Protein AF-0000000079723314 (afdb_homodimer)

Secondary structure (DSSP, 8-state):
-PPEEEEEEEEE-S-HHHHHHHHH-GGGHHHH-SSEEEEES---TT-EEEEEEEEETTEEEEEEEEEEEEETTTEEEEEEES-TTT-EEEEEEEEEEEETTEEEEEEEEEEESHHHHHTHHHIIIIIHHHHHHHHHHHHHHHHHHHH-/-PPEEEEEEEEE-S-HHHHHHHHH-GGGHHHH-SSEEEEES---TT-EEEEEEEEETTEEEEEEEEEEEEETTTEEEEEEES-TTT-EEEEEEEEEEEETTEEEEEEEEEEESHHHHHTHHHIIIIIHHHHHHHHHHHHHHHHHHHH-

Structure (mmCIF, N/CA/C/O backbone):
data_AF-0000000079723314-model_v1
#
loop_
_entity.id
_entity.type
_entity.pdbx_description
1 polymer 'SRPBCC domain-containing protein'
#
loop_
_atom_site.group_PDB
_atom_site.id
_atom_site.type_symbol
_atom_site.label_atom_id
_atom_site.label_alt_id
_atom_site.label_comp_id
_atom_site.label_asym_id
_atom_site.label_entity_id
_atom_site.label_seq_id
_atom_site.pdbx_PDB_ins_code
_atom_site.Cartn_x
_atom_site.Cartn_y
_atom_site.Cartn_z
_atom_site.occupancy
_atom_site.B_iso_or_equiv
_atom_site.auth_seq_id
_atom_site.auth_comp_id
_atom_site.auth_asym_id
_atom_site.auth_atom_id
_atom_site.pdbx_PDB_model_num
ATOM 1 N N . MET A 1 1 ? 17.469 2.299 12.219 1 64.25 1 MET A N 1
ATOM 2 C CA . MET A 1 1 ? 17.031 2.287 10.828 1 64.25 1 MET A CA 1
ATOM 3 C C . MET A 1 1 ? 16.812 3.707 10.312 1 64.25 1 MET A C 1
ATOM 5 O O . MET A 1 1 ? 16.438 4.602 11.078 1 64.25 1 MET A O 1
ATOM 9 N N . LYS A 1 2 ? 17.156 3.891 9.055 1 85 2 LYS A N 1
ATOM 10 C CA . LYS A 1 2 ? 17.094 5.227 8.469 1 85 2 LYS A CA 1
ATOM 11 C C . LYS A 1 2 ? 15.648 5.695 8.312 1 85 2 LYS A C 1
ATOM 13 O O . LYS A 1 2 ? 14.773 4.918 7.938 1 85 2 LYS A O 1
ATOM 18 N N . GLU A 1 3 ? 15.391 6.848 8.836 1 95.12 3 GLU A N 1
ATOM 19 C CA . GLU A 1 3 ? 14.07 7.465 8.727 1 95.12 3 GLU A CA 1
ATOM 20 C C . GLU A 1 3 ? 13.914 8.188 7.387 1 95.12 3 GLU A C 1
ATOM 22 O O . GLU A 1 3 ? 14.906 8.586 6.773 1 95.12 3 GLU A O 1
ATOM 27 N N . GLN A 1 4 ? 12.664 8.242 6.879 1 97.06 4 GLN A N 1
ATOM 28 C CA . GLN A 1 4 ? 12.32 9.039 5.707 1 97.06 4 GLN A CA 1
ATOM 29 C C . GLN A 1 4 ? 11.711 10.375 6.113 1 97.06 4 GLN A C 1
ATOM 31 O O . GLN A 1 4 ? 10.758 10.422 6.895 1 97.06 4 GLN A O 1
ATOM 36 N N . GLU A 1 5 ? 12.328 11.383 5.625 1 98.31 5 GLU A N 1
ATOM 37 C CA . GLU A 1 5 ? 11.836 12.719 5.949 1 98.31 5 GLU A CA 1
ATOM 38 C C . GLU A 1 5 ? 11.281 13.422 4.715 1 98.31 5 GLU A C 1
ATOM 40 O O . GLU A 1 5 ? 11.875 13.344 3.635 1 98.31 5 GLU A O 1
ATOM 45 N N . ILE A 1 6 ? 10.102 14.062 4.867 1 98.69 6 ILE A N 1
ATOM 46 C CA . ILE A 1 6 ? 9.516 14.945 3.869 1 98.69 6 ILE A CA 1
ATOM 47 C C . ILE A 1 6 ? 9.266 16.328 4.488 1 98.69 6 ILE A C 1
ATOM 49 O O . ILE A 1 6 ? 8.625 16.438 5.535 1 98.69 6 ILE A O 1
ATOM 53 N N . ILE A 1 7 ? 9.805 17.312 3.906 1 98.88 7 ILE A N 1
ATOM 54 C CA . ILE A 1 7 ? 9.523 18.672 4.324 1 98.88 7 ILE A CA 1
ATOM 55 C C . ILE A 1 7 ? 9 19.484 3.137 1 98.88 7 ILE A C 1
ATOM 57 O O . ILE A 1 7 ? 9.664 19.594 2.107 1 98.88 7 ILE A O 1
ATOM 61 N N . THR A 1 8 ? 7.832 19.969 3.207 1 98.88 8 THR A N 1
ATOM 62 C CA . THR A 1 8 ? 7.219 20.828 2.197 1 98.88 8 THR A CA 1
ATOM 63 C C . THR A 1 8 ? 6.699 22.125 2.822 1 98.88 8 THR A C 1
ATOM 65 O O . THR A 1 8 ? 6.32 22.141 3.994 1 98.88 8 THR A O 1
ATOM 68 N N . SER A 1 9 ? 6.727 23.141 2.066 1 98.88 9 SER A N 1
ATOM 69 C CA . SER A 1 9 ? 6.246 24.422 2.553 1 98.88 9 SER A CA 1
ATOM 70 C C . 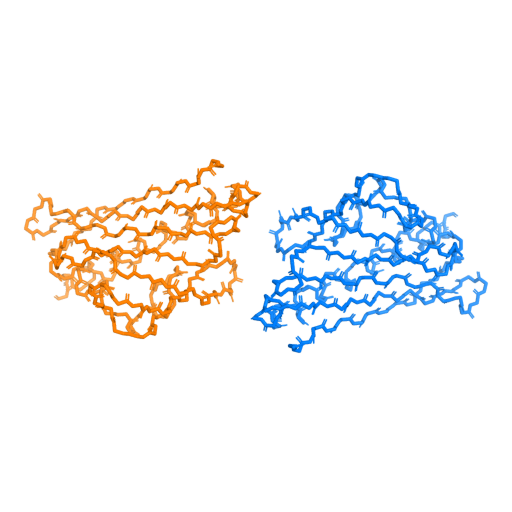SER A 1 9 ? 5.617 25.234 1.427 1 98.88 9 SER A C 1
ATOM 72 O O . SER A 1 9 ? 5.895 25 0.25 1 98.88 9 SER A O 1
ATOM 74 N N . ILE A 1 10 ? 4.754 26.172 1.789 1 98.94 10 ILE A N 1
ATOM 75 C CA . ILE A 1 10 ? 4.113 27.062 0.822 1 98.94 10 ILE A CA 1
ATOM 76 C C . ILE A 1 10 ? 3.752 28.375 1.493 1 98.94 10 ILE A C 1
ATOM 78 O O . ILE A 1 10 ? 3.385 28.406 2.67 1 98.94 10 ILE A O 1
ATOM 82 N N . GLU A 1 11 ? 3.928 29.453 0.774 1 98.88 11 GLU A N 1
ATOM 83 C CA . GLU A 1 11 ? 3.434 30.75 1.226 1 98.88 11 GLU A CA 1
ATOM 84 C C . GLU A 1 11 ? 1.95 30.922 0.902 1 98.88 11 GLU A C 1
ATOM 86 O O . GLU A 1 11 ? 1.508 30.594 -0.198 1 98.88 11 GLU A O 1
ATOM 91 N N . ILE A 1 12 ? 1.217 31.391 1.894 1 98.88 12 ILE A N 1
ATOM 92 C CA . ILE A 1 12 ? -0.215 31.625 1.729 1 98.88 12 ILE A CA 1
ATOM 93 C C . ILE A 1 12 ? -0.538 33.094 2.01 1 98.88 12 ILE A C 1
ATOM 95 O O . ILE A 1 12 ? -0.173 33.625 3.061 1 98.88 12 ILE A O 1
ATOM 99 N N . ASN A 1 13 ? -1.18 33.719 1.055 1 98.5 13 ASN A N 1
ATOM 100 C CA . ASN A 1 13 ? -1.61 35.094 1.223 1 98.5 13 ASN A CA 1
ATOM 101 C C . ASN A 1 13 ? -2.963 35.188 1.922 1 98.5 13 ASN A C 1
ATOM 103 O O . ASN A 1 13 ? -3.971 35.531 1.295 1 98.5 13 ASN A O 1
ATOM 107 N N . ALA A 1 14 ? -2.938 35.062 3.207 1 98.38 14 ALA A N 1
ATOM 108 C CA . ALA A 1 14 ? -4.105 35.094 4.086 1 98.38 14 ALA A CA 1
ATOM 109 C C . ALA A 1 14 ? -3.688 35.25 5.543 1 98.38 14 ALA A C 1
ATOM 111 O O . ALA A 1 14 ? -2.561 34.938 5.914 1 98.38 14 ALA A O 1
ATOM 112 N N . PRO A 1 15 ? -4.605 35.906 6.391 1 98 15 PRO A N 1
ATOM 113 C CA . PRO A 1 15 ? -4.301 35.969 7.82 1 98 15 PRO A CA 1
ATOM 114 C C . PRO A 1 15 ? -4.082 34.594 8.445 1 98 15 PRO A C 1
ATOM 116 O O . PRO A 1 15 ? -4.781 33.625 8.094 1 98 15 PRO A O 1
ATOM 119 N N . THR A 1 16 ? -3.125 34.5 9.336 1 98.25 16 THR A N 1
ATOM 120 C CA . THR A 1 16 ? -2.783 33.25 9.992 1 98.25 16 THR A CA 1
ATOM 121 C C . THR A 1 16 ? -4.02 32.594 10.617 1 98.25 16 THR A C 1
ATOM 123 O O . THR A 1 16 ? -4.199 31.391 10.539 1 98.25 16 THR A O 1
ATOM 126 N N . GLU A 1 17 ? -4.871 33.375 11.266 1 97.75 17 GLU A N 1
ATOM 127 C CA . GLU A 1 17 ? -6.062 32.875 11.938 1 97.75 17 GLU A CA 1
ATOM 128 C C . GLU A 1 17 ? -6.992 32.188 10.953 1 97.75 17 GLU A C 1
ATOM 130 O O . GLU A 1 17 ? -7.559 31.125 11.273 1 97.75 17 GLU A O 1
ATOM 135 N N . LEU A 1 18 ? -7.117 32.719 9.773 1 98.12 18 LEU A N 1
ATOM 136 C CA . LEU A 1 18 ? -7.984 32.156 8.758 1 98.12 18 LEU A CA 1
ATOM 137 C C . LEU A 1 18 ? -7.445 30.797 8.297 1 98.12 18 LEU A C 1
ATOM 139 O O . LEU A 1 18 ? -8.188 29.812 8.219 1 98.12 18 LEU A O 1
ATOM 143 N N . VAL A 1 19 ? -6.156 30.734 8.031 1 98.75 19 VAL A N 1
ATOM 144 C CA . VAL A 1 19 ? -5.531 29.516 7.539 1 98.75 19 VAL A CA 1
ATOM 145 C C . VAL A 1 19 ? -5.629 28.422 8.602 1 98.75 19 VAL A C 1
ATOM 147 O O . VAL A 1 19 ? -5.973 27.281 8.305 1 98.75 19 VAL A O 1
ATOM 150 N N . TRP A 1 20 ? -5.348 28.812 9.82 1 98.56 20 TRP A N 1
ATOM 151 C CA . TRP A 1 20 ? -5.445 27.891 10.953 1 98.56 20 TRP A CA 1
ATOM 152 C C . TRP A 1 20 ? -6.855 27.328 11.078 1 98.56 20 TRP A C 1
ATOM 154 O O . TRP A 1 20 ? -7.031 26.125 11.242 1 98.56 20 TRP A O 1
ATOM 164 N N . ASN A 1 21 ? -7.793 28.203 11.055 1 98.19 21 ASN A N 1
ATOM 165 C CA . ASN A 1 21 ? -9.188 27.797 11.211 1 98.19 21 ASN A CA 1
ATOM 166 C C . ASN A 1 21 ? -9.625 26.859 10.086 1 98.19 21 ASN A C 1
ATOM 168 O O . ASN A 1 21 ? -10.367 25.906 10.328 1 98.19 21 ASN A O 1
ATOM 172 N N . ARG A 1 22 ? -9.156 27.109 8.898 1 98.31 22 ARG A N 1
ATOM 173 C CA . ARG A 1 22 ? -9.484 26.234 7.777 1 98.31 22 ARG A CA 1
ATOM 174 C C . ARG A 1 22 ? -8.82 24.875 7.934 1 98.31 22 ARG A C 1
ATOM 176 O O . ARG A 1 22 ? -9.438 23.844 7.664 1 98.31 22 ARG A O 1
ATOM 183 N N . PHE A 1 23 ? -7.586 24.922 8.414 1 98.62 23 PHE A N 1
ATOM 184 C CA . PHE A 1 23 ? -6.855 23.656 8.578 1 98.62 23 PHE A CA 1
ATOM 185 C C . PHE A 1 23 ? -7.457 22.828 9.703 1 98.62 23 PHE A C 1
ATOM 187 O O . PHE A 1 23 ? -7.52 21.609 9.609 1 98.62 23 PHE A O 1
ATOM 194 N N . THR A 1 24 ? -7.91 23.438 10.734 1 98.12 24 THR A N 1
ATOM 195 C CA . THR A 1 24 ? -8.312 22.719 11.938 1 98.12 24 THR A CA 1
ATOM 196 C C . THR A 1 24 ? -9.805 22.375 11.891 1 98.12 24 THR A C 1
ATOM 198 O O . THR A 1 24 ? -10.344 21.781 12.828 1 98.12 24 THR A O 1
ATOM 201 N N . ASP A 1 25 ? -10.453 22.812 10.859 1 97.38 25 ASP A N 1
ATOM 202 C CA . ASP A 1 25 ? -11.797 22.297 10.617 1 97.38 25 ASP A CA 1
ATOM 203 C C . ASP A 1 25 ? -11.758 20.922 9.953 1 97.38 25 ASP A C 1
ATOM 205 O O . ASP A 1 25 ? -12.047 20.797 8.766 1 97.38 25 ASP A O 1
ATOM 209 N N . PHE A 1 26 ? -11.539 19.922 10.703 1 97.75 26 PHE A N 1
ATOM 210 C CA . PHE A 1 26 ? -11.266 18.562 10.219 1 97.75 26 PHE A CA 1
ATOM 211 C C . PHE A 1 26 ? -12.492 17.984 9.523 1 97.75 26 PHE A C 1
ATOM 213 O O . PHE A 1 26 ? -12.367 17.109 8.672 1 97.75 26 PHE A O 1
ATOM 220 N N . ARG A 1 27 ? -13.688 18.484 9.812 1 96.81 27 ARG A N 1
ATOM 221 C CA . ARG A 1 27 ? -14.93 18.016 9.195 1 96.81 27 ARG A CA 1
ATOM 222 C C . ARG A 1 27 ? -14.938 18.312 7.695 1 96.81 27 ARG A C 1
ATOM 224 O O . ARG A 1 27 ? -15.625 17.641 6.926 1 96.81 27 ARG A O 1
ATOM 231 N N . ASP A 1 28 ? -14.148 19.297 7.328 1 97.38 28 ASP A N 1
ATOM 232 C CA . ASP A 1 28 ? -14.156 19.75 5.941 1 97.38 28 ASP A CA 1
ATOM 233 C C . ASP A 1 28 ? -13.055 19.062 5.137 1 97.38 28 ASP A C 1
ATOM 235 O O . ASP A 1 28 ? -12.984 19.203 3.916 1 97.38 28 ASP A O 1
ATOM 239 N N . PHE A 1 29 ? -12.266 18.266 5.758 1 98 29 PHE A N 1
ATOM 240 C CA . PHE A 1 29 ? -11.109 17.672 5.102 1 98 29 PHE A CA 1
ATOM 241 C C . PHE A 1 29 ? -11.523 16.922 3.844 1 98 29 PHE A C 1
ATOM 243 O O . PHE A 1 29 ? -10.891 17.047 2.795 1 98 29 PHE A O 1
ATOM 250 N N . PRO A 1 30 ? -12.617 16.141 3.855 1 97 30 PRO A N 1
ATOM 251 C CA . PRO A 1 30 ? -12.992 15.383 2.656 1 97 30 PRO A CA 1
ATOM 252 C C . PRO A 1 30 ? -13.266 16.281 1.453 1 97 30 PRO A C 1
ATOM 254 O O . PRO A 1 30 ? -13.141 15.844 0.307 1 97 30 PRO A O 1
ATOM 257 N N . LYS A 1 31 ? -13.508 17.516 1.697 1 97.56 31 LYS A N 1
ATOM 258 C CA . LYS A 1 31 ? -13.875 18.422 0.625 1 97.56 31 LYS A CA 1
ATOM 259 C C . LYS A 1 31 ? -12.641 18.938 -0.114 1 97.56 31 LYS A C 1
ATOM 261 O O . LYS A 1 31 ? -12.711 19.25 -1.306 1 97.56 31 LYS A O 1
ATOM 266 N N . TRP A 1 32 ? -11.555 18.969 0.588 1 98 32 TRP A N 1
ATOM 267 C CA . TRP A 1 32 ? -10.477 19.672 -0.097 1 98 32 TRP A CA 1
ATOM 268 C C . TRP A 1 32 ? -9.141 18.984 0.136 1 98 32 TRP A C 1
ATOM 270 O O . TRP A 1 32 ? -8.172 19.234 -0.582 1 98 32 TRP A O 1
ATOM 280 N N . ASN A 1 33 ? -8.938 18.156 1.159 1 98.44 33 ASN A N 1
ATOM 281 C CA . ASN A 1 33 ? -7.641 17.641 1.579 1 98.44 33 ASN A CA 1
ATOM 282 C C . ASN A 1 33 ? -7.312 16.328 0.878 1 98.44 33 ASN A C 1
ATOM 284 O O . ASN A 1 33 ? -7.949 15.297 1.141 1 98.44 33 ASN A O 1
ATOM 288 N N . PRO A 1 34 ? -6.309 16.25 0.062 1 98.38 34 PRO A N 1
ATOM 289 C CA . PRO A 1 34 ? -5.984 15.031 -0.671 1 98.38 34 PRO A CA 1
ATOM 290 C C . PRO A 1 34 ? -5.172 14.039 0.164 1 98.38 34 PRO A C 1
ATOM 292 O O . PRO A 1 34 ? -5.008 12.883 -0.232 1 98.38 34 PRO A O 1
ATOM 295 N N . PHE A 1 35 ? -4.586 14.469 1.294 1 98.62 35 PHE A N 1
ATOM 296 C CA . PHE A 1 35 ? -3.713 13.641 2.109 1 98.62 35 PHE A CA 1
ATOM 297 C C . PHE A 1 35 ? -4.477 13.039 3.287 1 98.62 35 PHE A C 1
ATOM 299 O O . PHE A 1 35 ? -4.328 11.859 3.596 1 98.62 35 PHE A O 1
ATOM 306 N N . ILE A 1 36 ? -5.258 13.867 3.984 1 98.5 36 ILE A N 1
ATOM 307 C CA . ILE A 1 36 ? -6.059 13.445 5.129 1 98.5 36 ILE A CA 1
ATOM 308 C C . ILE A 1 36 ? -7.543 13.586 4.801 1 98.5 36 ILE A C 1
ATOM 310 O O . ILE A 1 36 ? -8.031 14.695 4.57 1 98.5 36 ILE A O 1
ATOM 314 N N . LYS A 1 37 ? -8.266 12.445 4.91 1 97.62 37 LYS A N 1
ATOM 315 C CA . LYS A 1 37 ? -9.664 12.492 4.496 1 97.62 37 LYS A CA 1
ATOM 316 C C . LYS A 1 37 ? -10.594 12.602 5.703 1 97.62 37 LYS A C 1
ATOM 318 O O . LYS A 1 37 ? -11.695 13.141 5.594 1 97.62 37 LYS A O 1
ATOM 323 N N . LYS A 1 38 ? -10.141 12.102 6.801 1 97 38 LYS A N 1
ATOM 324 C CA . LYS A 1 38 ? -11.016 12.039 7.973 1 97 38 LYS A CA 1
ATOM 325 C C . LYS A 1 38 ? -10.195 11.992 9.258 1 97 38 LYS A C 1
ATOM 327 O O . LYS A 1 38 ? -9.109 11.406 9.297 1 97 38 LYS A O 1
ATOM 332 N N . VAL A 1 39 ? -10.672 12.664 10.266 1 97.75 39 VAL A N 1
ATOM 333 C CA . VAL A 1 39 ? -10.156 12.586 11.625 1 97.75 39 VAL A CA 1
ATOM 334 C C . VAL A 1 39 ? -11.281 12.234 12.586 1 97.75 39 VAL A C 1
ATOM 336 O O . VAL A 1 39 ? -12.328 12.891 12.609 1 97.75 39 VAL A O 1
ATOM 339 N N . LEU A 1 40 ? -11.125 11.188 13.25 1 97.44 40 LEU A N 1
ATOM 340 C CA . LEU A 1 40 ? -12.109 10.75 14.234 1 97.44 40 LEU A CA 1
ATOM 341 C C . LEU A 1 40 ? -11.586 10.938 15.648 1 97.44 40 LEU A C 1
ATOM 343 O O . LEU A 1 40 ? -10.531 10.406 16 1 97.44 40 LEU A O 1
ATOM 347 N N . GLY A 1 41 ? -12.312 11.648 16.438 1 96.88 41 GLY A N 1
ATOM 348 C CA . GLY A 1 41 ? -11.906 11.969 17.797 1 96.88 41 GLY A CA 1
ATOM 349 C C . GLY A 1 41 ? -11.742 13.453 18.031 1 96.88 41 GLY A C 1
ATOM 350 O O . GLY A 1 41 ? -11.969 14.266 17.125 1 96.88 41 GLY A O 1
ATOM 351 N N . LYS A 1 42 ? -11.414 13.797 19.281 1 96.44 42 LYS A N 1
ATOM 352 C CA . LYS A 1 42 ? -11.164 15.188 19.656 1 96.44 42 LYS A CA 1
ATOM 353 C C . LYS A 1 42 ? -9.688 15.539 19.531 1 96.44 42 LYS A C 1
ATOM 355 O O . LYS A 1 42 ? -8.852 15.008 20.281 1 96.44 42 LYS A O 1
ATOM 360 N N . VAL A 1 43 ? -9.422 16.438 18.625 1 97.06 43 VAL A N 1
ATOM 361 C CA . VAL A 1 43 ? -8.031 16.844 18.422 1 97.06 43 VAL A CA 1
ATOM 362 C C . VAL A 1 43 ? -7.629 17.844 19.5 1 97.06 43 VAL A C 1
ATOM 364 O O . VAL A 1 43 ? -7.879 19.047 19.375 1 97.06 43 VAL A O 1
ATOM 367 N N . GLU A 1 44 ? -7.059 17.344 20.5 1 97.06 44 GLU A N 1
ATOM 368 C CA . GLU A 1 44 ? -6.555 18.094 21.656 1 97.06 44 GLU A CA 1
ATOM 369 C C . GLU A 1 44 ? -5.211 17.547 22.125 1 97.06 44 GLU A C 1
ATOM 371 O O . GLU A 1 44 ? -4.879 16.391 21.859 1 97.06 44 GLU A O 1
ATOM 376 N N . LEU A 1 45 ? -4.5 18.422 22.797 1 97.81 45 LEU A N 1
ATOM 377 C CA . LEU A 1 45 ? -3.191 18.031 23.297 1 97.81 45 LEU A CA 1
ATOM 378 C C . LEU A 1 45 ? -3.293 16.75 24.125 1 97.81 45 LEU A C 1
ATOM 380 O O . LEU A 1 45 ? -4.203 16.594 24.938 1 97.81 45 LEU A O 1
ATOM 384 N N . ASN A 1 46 ? -2.436 15.758 23.844 1 97.81 46 ASN A N 1
ATOM 385 C CA . ASN A 1 46 ? -2.254 14.5 24.562 1 97.81 46 ASN A CA 1
ATOM 386 C C . ASN A 1 46 ? -3.43 13.547 24.344 1 97.81 46 ASN A C 1
ATOM 388 O O . ASN A 1 46 ? -3.633 12.609 25.109 1 97.81 46 ASN A O 1
ATOM 392 N N . ARG A 1 47 ? -4.266 13.82 23.344 1 98.06 47 ARG A N 1
ATOM 393 C CA . ARG A 1 47 ? -5.34 12.906 22.984 1 98.06 47 ARG A CA 1
ATOM 394 C C . ARG A 1 47 ? -4.945 12.047 21.781 1 98.06 47 ARG A C 1
ATOM 396 O O . ARG A 1 47 ? -4.062 12.422 21 1 98.06 47 ARG A O 1
ATOM 403 N N . LYS A 1 48 ? -5.586 10.898 21.812 1 97.88 48 LYS A N 1
ATOM 404 C CA . LYS A 1 48 ? -5.434 10.016 20.656 1 97.88 48 LYS A CA 1
ATOM 405 C C . LYS A 1 48 ? -6.625 10.141 19.719 1 97.88 48 LYS A C 1
ATOM 407 O O . LYS A 1 48 ? -7.766 10.281 20.156 1 97.88 48 LYS A O 1
ATOM 412 N N . VAL A 1 49 ? -6.328 10.164 18.438 1 98.19 49 VAL A N 1
ATOM 413 C CA . VAL A 1 49 ? -7.367 10.219 17.422 1 98.19 49 VAL A CA 1
ATOM 414 C C . VAL A 1 49 ? -7.008 9.273 16.266 1 98.19 49 VAL A C 1
ATOM 416 O O . VAL A 1 49 ? -5.867 8.812 16.172 1 98.19 49 VAL A O 1
ATOM 419 N N . PHE A 1 50 ? -7.969 8.867 15.477 1 97.06 50 PHE A N 1
ATOM 420 C CA . PHE A 1 50 ? -7.73 8.156 14.227 1 97.06 50 PHE A CA 1
ATOM 421 C C . PHE A 1 50 ? -7.676 9.125 13.055 1 97.06 50 PHE A C 1
ATOM 423 O O . PHE A 1 50 ? -8.578 9.945 12.875 1 97.06 50 PHE A O 1
ATOM 430 N N . VAL A 1 51 ? -6.59 9.047 12.344 1 97.94 51 VAL A N 1
ATOM 431 C CA . VAL A 1 51 ? -6.438 9.852 11.133 1 97.94 51 VAL A CA 1
ATOM 432 C C . VAL A 1 51 ? -6.453 8.938 9.906 1 97.94 51 VAL A C 1
ATOM 434 O O . VAL A 1 51 ? -5.73 7.945 9.852 1 97.94 51 VAL A O 1
ATOM 437 N N . PHE A 1 52 ? -7.316 9.25 8.969 1 96.44 52 PHE A N 1
ATOM 438 C CA . PHE A 1 52 ? -7.359 8.539 7.699 1 96.44 52 PHE A CA 1
ATOM 439 C C . PHE A 1 52 ? -6.488 9.227 6.66 1 96.44 52 PHE A C 1
ATOM 441 O O . PHE A 1 52 ? -6.93 10.18 6.008 1 96.44 52 PHE A O 1
ATOM 448 N N . ASP A 1 53 ? -5.301 8.742 6.484 1 96 53 ASP A N 1
ATOM 449 C CA . ASP A 1 53 ? -4.348 9.398 5.598 1 96 53 ASP A CA 1
ATOM 450 C C . ASP A 1 53 ? -4.129 8.586 4.324 1 96 53 ASP A C 1
ATOM 452 O O . ASP A 1 53 ? -4.355 7.371 4.312 1 96 53 ASP A O 1
ATOM 456 N N . TYR A 1 54 ? -3.621 9.211 3.365 1 95.19 54 TYR A N 1
ATOM 457 C CA . TYR A 1 54 ? -3.365 8.656 2.037 1 95.19 54 TYR A CA 1
ATOM 458 C C . TYR A 1 54 ? -2.289 7.582 2.09 1 95.19 54 TYR A C 1
ATOM 460 O O . TYR A 1 54 ? -1.209 7.801 2.643 1 95.19 54 TYR A O 1
ATOM 468 N N . PHE A 1 55 ? -2.533 6.5 1.529 1 90 55 PHE A N 1
ATOM 469 C CA . PHE A 1 55 ? -1.563 5.418 1.387 1 90 55 PHE A CA 1
ATOM 470 C C . PHE A 1 55 ? -1.156 5.246 -0.072 1 90 55 PHE A C 1
ATOM 472 O O . PHE A 1 55 ? 0.018 5.398 -0.416 1 90 55 PHE A O 1
ATOM 479 N N . PHE A 1 56 ? -2.09 4.984 -0.873 1 90.31 56 PHE A N 1
ATOM 480 C CA . PHE A 1 56 ? -1.937 5.027 -2.322 1 90.31 56 PHE A CA 1
ATOM 481 C C . PHE A 1 56 ? -3.25 5.414 -2.994 1 90.31 56 PHE A C 1
ATOM 483 O O . PHE A 1 56 ? -4.246 5.668 -2.318 1 90.31 56 PHE A O 1
ATOM 490 N N . LYS A 1 57 ? -3.279 5.574 -4.266 1 89.44 57 LYS A N 1
ATOM 491 C CA . LYS A 1 57 ? -4.41 6.141 -4.996 1 89.44 57 LYS A CA 1
ATOM 492 C C . LYS A 1 57 ? -5.727 5.527 -4.535 1 89.44 57 LYS A C 1
ATOM 494 O O . LYS A 1 57 ? -5.922 4.312 -4.633 1 89.44 57 LYS A O 1
ATOM 499 N N . SER A 1 58 ? -6.598 6.359 -3.93 1 86.94 58 SER A N 1
ATOM 500 C CA . SER A 1 58 ? -7.973 6.074 -3.529 1 86.94 58 SER A CA 1
ATOM 501 C C . SER A 1 58 ? -8.016 5.184 -2.291 1 86.94 58 SER A C 1
ATOM 503 O O . SER A 1 58 ? -9.039 4.566 -1.996 1 86.94 58 SER A O 1
ATOM 505 N N . VAL A 1 59 ? -6.91 5.027 -1.6 1 90.81 59 VAL A N 1
ATOM 506 C CA . VAL A 1 59 ? -6.863 4.215 -0.386 1 90.81 59 VAL A CA 1
ATOM 507 C C . VAL A 1 59 ? -6.355 5.059 0.78 1 90.81 59 VAL A C 1
ATOM 509 O O . VAL A 1 59 ? -5.246 5.594 0.729 1 90.81 59 VAL A O 1
ATOM 512 N N . TYR A 1 60 ? -7.152 5.156 1.707 1 93.75 60 TYR A N 1
ATOM 513 C CA . TYR A 1 60 ? -6.836 5.852 2.949 1 93.75 60 TYR A CA 1
ATOM 514 C C . TYR A 1 60 ? -6.895 4.902 4.137 1 93.75 60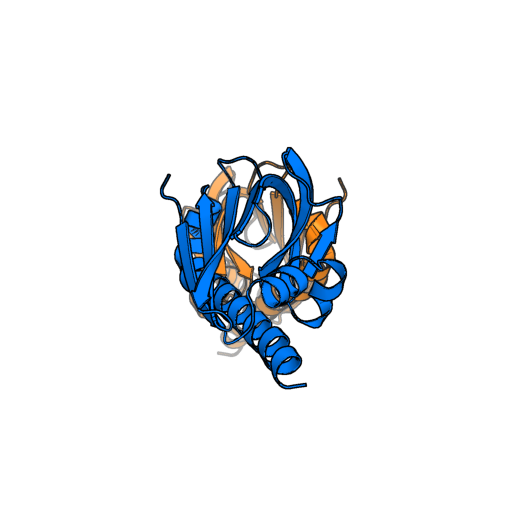 TYR A C 1
ATOM 516 O O . TYR A 1 60 ? -7.863 4.148 4.293 1 93.75 60 TYR A O 1
ATOM 524 N N . LEU A 1 61 ? -5.816 4.891 5.008 1 90.69 61 LEU A N 1
ATOM 525 C CA . LEU A 1 61 ? -5.75 3.955 6.125 1 90.69 61 LEU A CA 1
ATOM 526 C C . LEU A 1 61 ? -5.902 4.684 7.453 1 90.69 61 LEU A C 1
ATOM 528 O O . LEU A 1 61 ? -5.348 5.77 7.637 1 90.69 61 LEU A O 1
ATOM 532 N N . PRO A 1 62 ? -6.746 4.133 8.312 1 92.69 62 PRO A N 1
ATOM 533 C CA . PRO A 1 62 ? -6.828 4.707 9.656 1 92.69 62 PRO A CA 1
ATOM 534 C C . PRO A 1 62 ? -5.559 4.473 10.477 1 92.69 62 PRO A C 1
ATOM 536 O O . PRO A 1 62 ? -5.062 3.344 10.539 1 92.69 62 PRO A O 1
ATOM 539 N N . THR A 1 63 ? -5.023 5.48 11.047 1 94.69 63 THR A N 1
ATOM 540 C CA . THR A 1 63 ? -3.842 5.426 11.898 1 94.69 63 THR A CA 1
ATOM 541 C C . THR A 1 63 ? -4.113 6.098 13.242 1 94.69 63 THR A C 1
ATOM 543 O O . THR A 1 63 ? -4.555 7.25 13.289 1 94.69 63 THR A O 1
ATOM 546 N N . MET A 1 64 ? -3.941 5.348 14.25 1 96.5 64 MET A N 1
ATOM 547 C CA . MET A 1 64 ? -4.047 5.961 15.578 1 96.5 64 MET A CA 1
ATOM 548 C C . MET A 1 64 ? -2.824 6.824 15.875 1 96.5 64 MET A C 1
ATOM 550 O O . MET A 1 64 ? -1.689 6.355 15.773 1 96.5 64 MET A O 1
ATOM 554 N N . VAL A 1 65 ? -3.076 8.031 16.188 1 98.12 65 VAL A N 1
ATOM 555 C CA . VAL A 1 65 ? -1.973 8.945 16.469 1 98.12 65 VAL A CA 1
ATOM 556 C C . VAL A 1 65 ? -2.227 9.672 17.781 1 98.12 65 VAL A C 1
ATOM 558 O O . VAL A 1 65 ? -3.363 9.727 18.25 1 98.12 65 VAL A O 1
ATOM 561 N N . SER A 1 66 ? -1.179 10.18 18.359 1 98.62 66 SER A N 1
ATOM 562 C CA . SER A 1 66 ? -1.23 11.031 19.547 1 98.62 66 SER A CA 1
ATOM 563 C C . SER A 1 66 ? -0.891 12.477 19.219 1 98.62 66 SER A C 1
ATOM 565 O O . SER A 1 66 ? 0.146 12.75 18.609 1 98.62 66 SER A O 1
ATOM 567 N N . ILE A 1 67 ? -1.795 13.359 19.656 1 98.75 67 ILE A N 1
ATOM 568 C CA . ILE A 1 67 ? -1.509 14.781 19.5 1 98.75 67 ILE A CA 1
ATOM 569 C C . ILE A 1 67 ? -0.503 15.219 20.562 1 98.75 67 ILE A C 1
ATOM 571 O O . ILE A 1 67 ? -0.818 15.25 21.75 1 98.75 67 ILE A O 1
ATOM 575 N N . TYR A 1 68 ? 0.737 15.641 20.078 1 98.81 68 TYR A N 1
ATOM 576 C CA . TYR A 1 68 ? 1.731 15.945 21.109 1 98.81 68 TYR A CA 1
ATOM 577 C C . TYR A 1 68 ? 2.096 17.422 21.094 1 98.81 68 TYR A C 1
ATOM 579 O O . TYR A 1 68 ? 2.768 17.906 22 1 98.81 68 TYR A O 1
ATOM 587 N N . ALA A 1 69 ? 1.626 18.156 20.062 1 98.81 69 ALA A N 1
ATOM 588 C CA . ALA A 1 69 ? 1.682 19.625 20.031 1 98.81 69 ALA A CA 1
ATOM 589 C C . ALA A 1 69 ? 0.402 20.203 19.453 1 98.81 69 ALA A C 1
ATOM 591 O O . ALA A 1 69 ? -0.097 19.734 18.422 1 98.81 69 ALA A O 1
ATOM 592 N N . TYR A 1 70 ? -0.197 21.109 20.141 1 98.44 70 TYR A N 1
ATOM 593 C CA . TYR A 1 70 ? -1.346 21.906 19.719 1 98.44 70 TYR A CA 1
ATOM 594 C C . TYR A 1 70 ? -1.24 23.328 20.25 1 98.44 70 TYR A C 1
ATOM 596 O O . TYR A 1 70 ? -1.732 23.641 21.328 1 98.44 70 TYR A O 1
ATOM 604 N N . ILE A 1 71 ? -0.584 24.125 19.484 1 98.38 71 ILE A N 1
ATOM 605 C CA . ILE A 1 71 ? -0.377 25.531 19.781 1 98.38 71 ILE A CA 1
ATOM 606 C C . ILE A 1 71 ? -1.151 26.406 18.797 1 98.38 71 ILE A C 1
ATOM 608 O O . ILE A 1 71 ? -0.702 26.609 17.656 1 98.38 71 ILE A O 1
ATOM 612 N N . PRO A 1 72 ? -2.311 26.922 19.203 1 97.94 72 PRO A N 1
ATOM 613 C CA . PRO A 1 72 ? -3.154 27.688 18.266 1 97.94 72 PRO A CA 1
ATOM 614 C C . PRO A 1 72 ? -2.361 28.672 17.422 1 97.94 72 PRO A C 1
ATOM 616 O O . PRO A 1 72 ? -1.495 29.391 17.938 1 97.94 72 PRO A O 1
ATOM 619 N N . TYR A 1 73 ? -2.564 28.609 16.078 1 98.25 73 TYR A N 1
ATOM 620 C CA . TYR A 1 73 ? -2.045 29.516 15.055 1 98.25 73 TYR A CA 1
ATOM 621 C C . TYR A 1 73 ? -0.568 29.25 14.789 1 98.25 73 TYR A C 1
ATOM 623 O O . TYR A 1 73 ? 0.057 29.922 13.977 1 98.25 73 TYR A O 1
ATOM 631 N N . GLU A 1 74 ? -0.041 28.25 15.477 1 98.62 74 GLU A N 1
ATOM 632 C CA . GLU A 1 74 ? 1.397 28.062 15.328 1 98.62 74 GLU A CA 1
ATOM 633 C C . GLU A 1 74 ? 1.715 26.625 14.883 1 98.62 74 GLU A C 1
ATOM 635 O O . GLU A 1 74 ? 2.545 26.422 14 1 98.62 74 GLU A O 1
ATOM 640 N N . GLU A 1 75 ? 1.114 25.641 15.641 1 98.81 75 GLU A N 1
ATOM 641 C CA . GLU A 1 75 ? 1.562 24.281 15.352 1 98.81 75 GLU A CA 1
ATOM 642 C C . GLU A 1 75 ? 0.525 23.25 15.789 1 98.81 75 GLU A C 1
ATOM 644 O O . GLU A 1 75 ? -0.079 23.391 16.844 1 98.81 75 GLU A O 1
ATOM 649 N N . ILE A 1 76 ? 0.274 22.25 14.992 1 98.69 76 ILE A N 1
ATOM 650 C CA . ILE A 1 76 ? -0.367 21 15.359 1 98.69 76 ILE A CA 1
ATOM 651 C C . ILE A 1 76 ? 0.49 19.828 14.891 1 98.69 76 ILE A C 1
ATOM 653 O O . ILE A 1 76 ? 0.867 19.75 13.719 1 98.69 76 ILE A O 1
ATOM 657 N N . SER A 1 77 ? 0.893 18.953 15.836 1 98.88 77 SER A N 1
ATOM 658 C CA . SER A 1 77 ? 1.748 17.812 15.523 1 98.88 77 SER A CA 1
ATOM 659 C C . SER A 1 77 ? 1.221 16.547 16.172 1 98.88 77 SER A C 1
ATOM 661 O O . SER A 1 77 ? 0.729 16.562 17.297 1 98.88 77 SER A O 1
ATOM 663 N N . TRP A 1 78 ? 1.269 15.453 15.445 1 98.75 78 TRP A N 1
ATOM 664 C CA . TRP A 1 78 ? 0.838 14.156 15.953 1 98.75 78 TRP A CA 1
ATOM 665 C C . TRP A 1 78 ? 1.759 13.047 15.453 1 98.75 78 TRP A C 1
ATOM 667 O O . TRP A 1 78 ? 2.455 13.211 14.453 1 98.75 78 TRP A O 1
ATOM 677 N N . LYS A 1 79 ? 1.875 12.047 16.188 1 98.44 79 LYS A N 1
ATOM 678 C CA . LYS A 1 79 ? 2.697 10.891 15.836 1 98.44 79 LYS A CA 1
ATOM 679 C C . LYS A 1 79 ? 2.023 9.586 16.25 1 98.44 79 LYS A C 1
ATOM 681 O O . LYS A 1 79 ? 1.211 9.57 17.172 1 98.44 79 LYS A O 1
ATOM 686 N N . GLY A 1 80 ? 2.215 8.562 15.508 1 97 80 GLY A N 1
ATOM 687 C CA . GLY A 1 80 ? 1.64 7.25 15.75 1 97 80 GLY A CA 1
ATOM 688 C C . GLY A 1 80 ? 1.724 6.332 14.539 1 97 80 GLY A C 1
ATOM 689 O O . GLY A 1 80 ? 2.527 6.562 13.633 1 97 80 GLY A O 1
ATOM 690 N N . GLY A 1 81 ? 0.964 5.309 14.617 1 92.31 81 GLY A N 1
ATOM 691 C CA . GLY A 1 81 ? 0.934 4.309 13.562 1 92.31 81 GLY A CA 1
ATOM 692 C C . GLY A 1 81 ? 1.049 2.889 14.086 1 92.31 81 GLY A C 1
ATOM 693 O O . GLY A 1 81 ? 0.313 2.494 14.992 1 92.31 81 GLY A O 1
ATOM 694 N N . PHE A 1 82 ? 1.915 2.09 13.445 1 84.81 82 PHE A N 1
ATOM 695 C CA . PHE A 1 82 ? 2.178 0.702 13.805 1 84.81 82 PHE A CA 1
ATOM 696 C C . PHE A 1 82 ? 3.438 0.593 14.656 1 84.81 82 PHE A C 1
ATOM 698 O O . PHE A 1 82 ? 4.074 1.603 14.961 1 84.81 82 PHE A O 1
ATOM 705 N N . PRO A 1 83 ? 3.602 -0.648 15.141 1 85.25 83 PRO A N 1
ATOM 706 C CA . PRO A 1 83 ? 4.867 -0.802 15.859 1 85.25 83 PRO A CA 1
ATOM 707 C C . PRO A 1 83 ? 6.043 -0.157 15.133 1 85.25 83 PRO A C 1
ATOM 709 O O . PRO A 1 83 ? 6.125 -0.227 13.906 1 85.25 83 PRO A O 1
ATOM 712 N N . LYS A 1 84 ? 6.84 0.499 15.875 1 86.94 84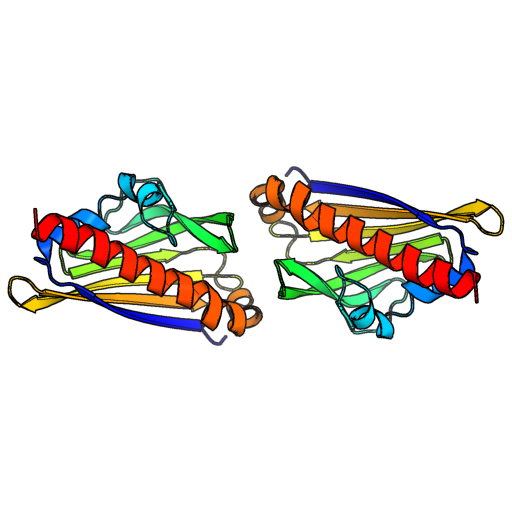 LYS A N 1
ATOM 713 C CA . LYS A 1 84 ? 7.875 1.391 15.359 1 86.94 84 LYS A CA 1
ATOM 714 C C . LYS A 1 84 ? 8.766 0.675 14.344 1 86.94 84 LYS A C 1
ATOM 716 O O . LYS A 1 84 ? 9.297 1.301 13.43 1 86.94 84 LYS A O 1
ATOM 721 N N . PHE A 1 85 ? 8.891 -0.572 14.555 1 86.38 85 PHE A N 1
ATOM 722 C CA . PHE A 1 85 ? 9.766 -1.307 13.648 1 86.38 85 PHE A CA 1
ATOM 723 C C . PHE A 1 85 ? 9.094 -1.507 12.289 1 86.38 85 PHE A C 1
ATOM 725 O O . PHE A 1 85 ? 9.766 -1.807 11.305 1 86.38 85 PHE A O 1
ATOM 732 N N . ILE A 1 86 ? 7.789 -1.267 12.156 1 85.31 86 ILE A N 1
ATOM 733 C CA . ILE A 1 86 ? 7.055 -1.45 10.906 1 85.31 86 ILE A CA 1
ATOM 734 C C . ILE A 1 86 ? 6.816 -0.096 10.242 1 85.31 86 ILE A C 1
ATOM 736 O O . ILE A 1 86 ? 7.32 0.163 9.148 1 85.31 86 ILE A O 1
ATOM 740 N N . PHE A 1 87 ? 6.117 0.678 10.945 1 92.5 87 PHE A N 1
ATOM 741 C CA . PHE A 1 87 ? 5.785 2.008 10.453 1 92.5 87 PHE A CA 1
ATOM 742 C C . PHE A 1 87 ? 5.395 2.934 11.594 1 92.5 87 PHE A C 1
ATOM 744 O O . PHE A 1 87 ? 4.465 2.641 12.352 1 92.5 87 PHE A O 1
ATOM 751 N N . TYR A 1 88 ? 5.957 4.086 11.641 1 94.94 88 TYR A N 1
ATOM 752 C CA . TYR A 1 88 ? 5.656 5.145 12.602 1 94.94 88 TYR A CA 1
ATOM 753 C C . TYR A 1 88 ? 5.855 6.52 11.977 1 94.94 88 TYR A C 1
ATOM 755 O O . TYR A 1 88 ? 6.938 6.828 11.461 1 94.94 88 TYR A O 1
ATOM 763 N N . GLY A 1 89 ? 4.816 7.301 12.016 1 97.44 89 GLY A N 1
ATOM 764 C CA . GLY A 1 89 ? 4.871 8.609 11.391 1 97.44 89 GLY A CA 1
ATOM 765 C C . GLY A 1 89 ? 4.75 9.75 12.383 1 97.44 89 GLY A C 1
ATOM 766 O O . GLY A 1 89 ? 3.994 9.664 13.352 1 97.44 89 GLY A O 1
ATOM 767 N N . ASP A 1 90 ? 5.516 10.711 12.188 1 98.5 90 ASP A N 1
ATOM 768 C CA . ASP A 1 90 ? 5.488 11.992 12.891 1 98.5 90 ASP A CA 1
ATOM 769 C C . ASP A 1 90 ? 5.195 13.141 11.922 1 98.5 90 ASP A C 1
ATOM 771 O O . ASP A 1 90 ? 6.039 13.484 11.094 1 98.5 90 ASP A O 1
ATOM 775 N N . HIS A 1 91 ? 3.99 13.664 11.977 1 98.81 91 HIS A N 1
ATOM 776 C CA . HIS A 1 91 ? 3.574 14.781 11.125 1 98.81 91 HIS A CA 1
ATOM 777 C C . HIS A 1 91 ? 3.49 16.078 11.922 1 98.81 91 HIS A C 1
ATOM 779 O O . HIS A 1 91 ? 2.803 16.141 12.945 1 98.81 91 HIS A O 1
ATOM 785 N N . ARG A 1 92 ? 4.133 17.078 11.43 1 98.88 92 ARG A N 1
ATOM 786 C CA . ARG A 1 92 ? 4.172 18.406 12.047 1 98.88 92 ARG A CA 1
ATOM 787 C C . ARG A 1 92 ? 3.668 19.469 11.078 1 98.88 92 ARG A C 1
ATOM 789 O O . ARG A 1 92 ? 4.219 19.625 9.984 1 98.88 92 ARG A O 1
ATOM 796 N N . PHE A 1 93 ? 2.588 20.141 11.484 1 98.94 93 PHE A N 1
ATOM 797 C CA . PHE A 1 93 ? 2.021 21.234 10.711 1 98.94 93 PHE A CA 1
ATOM 798 C C . PHE A 1 93 ? 2.283 22.562 11.398 1 98.94 93 PHE A C 1
ATOM 800 O O . PHE A 1 93 ? 1.794 22.812 12.508 1 98.94 93 PHE A O 1
ATOM 807 N N . GLN A 1 94 ? 3.062 23.375 10.703 1 98.94 94 GLN A N 1
ATOM 808 C CA . GLN A 1 94 ? 3.529 24.609 11.32 1 98.94 94 GLN A CA 1
ATOM 809 C C . GLN A 1 94 ? 3.062 25.828 10.531 1 98.94 94 GLN A C 1
ATOM 811 O O . GLN A 1 94 ? 3.1 25.828 9.297 1 98.94 94 GLN A O 1
ATOM 816 N N . PHE A 1 95 ? 2.598 26.812 11.219 1 98.81 95 PHE A N 1
ATOM 817 C CA . PHE A 1 95 ? 2.121 28.094 10.695 1 98.81 95 PHE A CA 1
ATOM 818 C C . PHE A 1 95 ? 3.035 29.219 11.133 1 98.81 95 PHE A C 1
ATOM 820 O O . PHE A 1 95 ? 3.061 29.594 12.312 1 98.81 95 PHE A O 1
ATOM 827 N N . SER A 1 96 ? 3.818 29.75 10.195 1 98.75 96 SER A N 1
ATOM 828 C CA . SER A 1 96 ? 4.75 30.828 10.508 1 98.75 96 SER A CA 1
ATOM 829 C C . SER A 1 96 ? 4.301 32.125 9.875 1 98.75 96 SER A C 1
ATOM 831 O O . SER A 1 96 ? 4.426 32.344 8.664 1 98.75 96 SER A O 1
ATOM 833 N N . LYS A 1 97 ? 3.889 33 10.734 1 98.12 97 LYS A N 1
ATOM 834 C CA . LYS A 1 97 ? 3.451 34.312 10.266 1 98.12 97 LYS A CA 1
ATOM 835 C C . LYS A 1 97 ? 4.613 35.094 9.641 1 98.12 97 LYS A C 1
ATOM 837 O O . LYS A 1 97 ? 5.691 35.156 10.227 1 98.12 97 LYS A O 1
ATOM 842 N N . THR A 1 98 ? 4.387 35.531 8.477 1 96.81 98 THR A N 1
ATOM 843 C CA . THR A 1 98 ? 5.406 36.344 7.805 1 96.81 98 THR A CA 1
ATOM 844 C C . THR A 1 98 ? 4.996 37.812 7.762 1 96.81 98 THR A C 1
ATOM 846 O O . THR A 1 98 ? 5.848 38.688 7.789 1 96.81 98 THR A O 1
ATOM 849 N N . SER A 1 99 ? 3.699 38.125 7.59 1 95.12 99 SER A N 1
ATOM 850 C CA . SER A 1 99 ? 3.088 39.438 7.688 1 95.12 99 SER A CA 1
ATOM 851 C C . SER A 1 99 ? 1.628 39.344 8.117 1 95.12 99 SER A C 1
ATOM 853 O O . SER A 1 99 ? 1.135 38.25 8.422 1 95.12 99 SER A O 1
ATOM 855 N N . GLN A 1 100 ? 0.966 40.438 8.258 1 93.69 100 GLN A N 1
ATOM 856 C CA . GLN A 1 100 ? -0.415 40.469 8.727 1 93.69 100 GLN A CA 1
ATOM 857 C C . GLN A 1 100 ? -1.313 39.594 7.855 1 93.69 100 GLN A C 1
ATOM 859 O O . GLN A 1 100 ? -2.244 38.969 8.352 1 93.69 100 GLN A O 1
ATOM 864 N N . ASN A 1 101 ? -1.021 39.562 6.559 1 96.69 101 ASN A N 1
ATOM 865 C CA . ASN A 1 101 ? -1.886 38.812 5.641 1 96.69 101 ASN A CA 1
ATOM 866 C C . ASN A 1 101 ? -1.105 37.781 4.855 1 96.69 101 ASN A C 1
ATOM 868 O O . ASN A 1 101 ? -1.406 37.5 3.691 1 96.69 101 ASN A O 1
ATOM 872 N N . LYS A 1 102 ? -0.085 37.281 5.52 1 97.94 102 LYS A N 1
ATOM 873 C CA . LYS A 1 102 ? 0.754 36.312 4.844 1 97.94 102 LYS A CA 1
ATOM 874 C C . LYS A 1 102 ? 1.404 35.344 5.852 1 97.94 102 LYS A C 1
ATOM 876 O O . LYS A 1 102 ? 1.838 35.781 6.922 1 97.94 102 LYS A O 1
ATOM 881 N N . LEU A 1 103 ? 1.473 34.125 5.547 1 98.62 103 LEU A N 1
ATOM 882 C CA . LEU A 1 103 ? 2.193 33.156 6.367 1 98.62 103 LEU A CA 1
ATOM 883 C C . LEU A 1 103 ? 2.855 32.094 5.5 1 98.62 103 LEU A C 1
ATOM 885 O O . LEU A 1 103 ? 2.545 31.953 4.312 1 98.62 103 LEU A O 1
ATOM 889 N N . THR A 1 104 ? 3.816 31.422 6.098 1 98.88 104 THR A N 1
ATOM 890 C CA . THR A 1 104 ? 4.402 30.219 5.527 1 98.88 104 THR A CA 1
ATOM 891 C C . THR A 1 104 ? 3.893 28.969 6.254 1 98.88 104 THR A C 1
ATOM 893 O O . THR A 1 104 ? 4.023 28.859 7.473 1 98.88 104 THR A O 1
ATOM 896 N N . PHE A 1 105 ? 3.207 28.125 5.531 1 98.94 105 PHE A N 1
ATOM 897 C CA . PHE A 1 105 ? 2.76 26.844 6.035 1 98.94 105 PHE A CA 1
ATOM 898 C C . PHE A 1 105 ? 3.781 25.75 5.727 1 98.94 105 PHE A C 1
ATOM 900 O O . PHE A 1 105 ? 4.199 25.594 4.578 1 98.94 105 PHE A O 1
ATOM 907 N N . THR A 1 106 ? 4.219 25.031 6.797 1 98.94 106 THR A N 1
ATOM 908 C CA . THR A 1 106 ? 5.203 23.969 6.629 1 98.94 106 THR A CA 1
ATOM 909 C C . THR A 1 106 ? 4.656 22.625 7.137 1 98.94 106 THR A C 1
ATOM 911 O O . THR A 1 106 ? 4.121 22.562 8.242 1 98.94 106 THR A O 1
ATOM 914 N N . HIS A 1 107 ? 4.699 21.656 6.359 1 98.94 107 HIS A N 1
ATOM 915 C CA . HIS A 1 107 ? 4.387 20.281 6.719 1 98.94 107 HIS A CA 1
ATOM 916 C C . HIS A 1 107 ? 5.648 19.422 6.746 1 98.94 107 HIS A C 1
ATOM 918 O O . HIS A 1 107 ? 6.297 19.234 5.715 1 98.94 107 HIS A O 1
ATOM 924 N N . LYS A 1 108 ? 6.035 18.922 7.902 1 98.88 108 LYS A N 1
ATOM 925 C CA . LYS A 1 108 ? 7.16 18.016 8.078 1 98.88 108 LYS A CA 1
ATOM 926 C C . LYS A 1 108 ? 6.676 16.625 8.5 1 98.88 108 LYS A C 1
ATOM 928 O O . LYS A 1 108 ? 5.875 16.484 9.43 1 98.88 108 LYS A O 1
ATOM 933 N N . ALA A 1 109 ? 7.105 15.633 7.812 1 98.75 109 ALA A N 1
ATOM 934 C CA . ALA A 1 109 ? 6.809 14.242 8.148 1 98.75 109 ALA A CA 1
ATOM 935 C C . ALA A 1 109 ? 8.094 13.438 8.352 1 98.75 109 ALA A C 1
ATOM 937 O O . ALA A 1 109 ? 9.016 13.508 7.535 1 98.75 109 ALA A O 1
ATOM 938 N N . ILE A 1 110 ? 8.172 12.789 9.469 1 98.38 110 ILE A N 1
ATOM 939 C CA . ILE A 1 110 ? 9.234 11.836 9.758 1 98.38 110 ILE A CA 1
ATOM 940 C C . ILE A 1 110 ? 8.664 10.43 9.852 1 98.38 110 ILE A C 1
ATOM 942 O O . ILE A 1 110 ? 7.902 10.117 10.773 1 98.38 110 ILE A O 1
ATOM 946 N N . LEU A 1 111 ? 8.984 9.586 8.898 1 97.69 111 LEU A N 1
ATOM 947 C CA . LEU A 1 111 ? 8.469 8.227 8.805 1 97.69 111 LEU A CA 1
ATOM 948 C C . LEU A 1 111 ? 9.555 7.199 9.109 1 97.69 111 LEU A C 1
ATOM 950 O O . LEU A 1 111 ? 10.609 7.195 8.469 1 97.69 111 LEU A O 1
ATOM 954 N N . SER A 1 112 ? 9.25 6.371 10.055 1 96 112 SER A N 1
ATOM 955 C CA . SER A 1 112 ? 10.242 5.406 10.508 1 96 112 SER A CA 1
ATOM 956 C C . SER A 1 112 ? 9.719 3.977 10.406 1 96 112 SER A C 1
ATOM 958 O O . SER A 1 112 ? 8.5 3.76 10.383 1 96 112 SER A O 1
ATOM 960 N N . GLY A 1 113 ? 10.727 3.002 10.422 1 92.62 113 GLY A N 1
ATOM 961 C CA . GLY A 1 113 ? 10.406 1.59 10.305 1 92.62 113 GLY A CA 1
ATOM 962 C C . GLY A 1 113 ? 10.891 0.977 9 1 92.62 113 GLY A C 1
ATOM 963 O O . GLY A 1 113 ? 11.414 1.68 8.133 1 92.62 113 GLY A O 1
ATOM 964 N N . TRP A 1 114 ? 10.805 -0.281 8.867 1 86.38 114 TRP A N 1
ATOM 965 C CA . TRP A 1 114 ? 11.305 -0.969 7.68 1 86.38 114 TRP A CA 1
ATOM 966 C C . TRP A 1 114 ? 10.461 -0.632 6.457 1 86.38 114 TRP A C 1
ATOM 968 O O . TRP A 1 114 ? 10.977 -0.533 5.34 1 86.38 114 TRP A O 1
ATOM 978 N N . MET A 1 115 ? 9.156 -0.43 6.609 1 88.19 115 MET A N 1
ATOM 979 C CA . MET A 1 115 ? 8.266 -0.172 5.484 1 88.19 115 MET A CA 1
ATOM 980 C C . MET A 1 115 ? 8.617 1.142 4.797 1 88.19 115 MET A C 1
ATOM 982 O O . MET A 1 115 ? 8.789 1.183 3.578 1 88.19 115 MET A O 1
ATOM 986 N N . PRO A 1 116 ? 8.766 2.232 5.57 1 93.19 116 PRO A N 1
ATOM 987 C CA . PRO A 1 116 ? 9.172 3.471 4.902 1 93.19 116 PRO A CA 1
ATOM 988 C C . PRO A 1 116 ? 10.531 3.35 4.207 1 93.19 116 PRO A C 1
ATOM 990 O O . PRO A 1 116 ? 10.758 3.984 3.174 1 93.19 116 PRO A O 1
ATOM 993 N N . ASN A 1 117 ? 11.383 2.537 4.781 1 91.25 117 ASN A N 1
ATOM 994 C CA . ASN A 1 117 ? 12.672 2.332 4.129 1 91.25 117 ASN A CA 1
ATOM 995 C C . ASN A 1 117 ? 12.523 1.574 2.814 1 91.25 117 ASN A C 1
ATOM 997 O O . ASN A 1 117 ? 13.203 1.884 1.832 1 91.25 117 ASN A O 1
ATOM 1001 N N . LEU A 1 118 ? 11.648 0.661 2.752 1 87.44 118 LEU A N 1
ATOM 1002 C CA . LEU A 1 118 ? 11.383 -0.128 1.552 1 87.44 118 LEU A CA 1
ATOM 1003 C C . LEU A 1 118 ? 10.672 0.709 0.496 1 87.44 118 LEU A C 1
ATOM 1005 O O . LEU A 1 118 ? 10.898 0.529 -0.703 1 87.44 118 LEU A O 1
ATOM 1009 N N . LEU A 1 119 ? 9.867 1.604 0.958 1 92.56 119 LEU A N 1
ATOM 1010 C CA . LEU A 1 119 ? 9.039 2.404 0.059 1 92.56 119 LEU A CA 1
ATOM 1011 C C . LEU A 1 119 ? 9.641 3.795 -0.134 1 92.56 119 LEU A C 1
ATOM 1013 O O . LEU A 1 119 ? 8.914 4.758 -0.397 1 92.56 119 LEU A O 1
ATOM 1017 N N . LYS A 1 120 ? 10.891 3.916 0.108 1 94.12 120 LYS A N 1
ATOM 1018 C CA . LYS A 1 120 ? 11.562 5.211 0.106 1 94.12 120 LYS A CA 1
ATOM 1019 C C . LYS A 1 120 ? 11.266 5.988 -1.173 1 94.12 120 LYS A C 1
ATOM 1021 O O . LYS A 1 120 ? 10.922 7.172 -1.12 1 94.12 120 LYS A O 1
ATOM 1026 N N . ASN A 1 121 ? 11.383 5.395 -2.391 1 93.69 121 ASN A N 1
ATOM 1027 C CA . ASN A 1 121 ? 11.156 6.078 -3.66 1 93.69 121 ASN A CA 1
ATOM 1028 C C . ASN A 1 121 ? 9.711 6.531 -3.805 1 93.69 121 ASN A C 1
ATOM 1030 O O . ASN A 1 121 ? 9.445 7.641 -4.266 1 93.69 121 ASN A O 1
ATOM 1034 N N . TYR A 1 122 ? 8.844 5.68 -3.438 1 94.5 122 TYR A N 1
ATOM 1035 C CA . TYR A 1 122 ? 7.422 5.996 -3.463 1 94.5 122 TYR A CA 1
ATOM 1036 C C . TYR A 1 122 ? 7.102 7.148 -2.518 1 94.5 122 TYR A C 1
ATOM 1038 O O . TYR A 1 122 ? 6.344 8.055 -2.867 1 94.5 122 TYR A O 1
ATOM 1046 N N . ILE A 1 123 ? 7.664 7.121 -1.328 1 96.56 123 ILE A N 1
ATOM 1047 C CA . ILE A 1 123 ? 7.441 8.141 -0.311 1 96.56 123 ILE A CA 1
ATOM 1048 C C . ILE A 1 123 ? 7.977 9.484 -0.803 1 96.56 123 ILE A C 1
ATOM 1050 O O . ILE A 1 123 ? 7.273 10.5 -0.751 1 96.56 123 ILE A O 1
ATOM 1054 N N . GLN A 1 124 ? 9.164 9.438 -1.365 1 97.31 124 GLN A N 1
ATOM 1055 C CA . GLN A 1 124 ? 9.844 10.672 -1.753 1 97.31 124 GLN A CA 1
ATOM 1056 C C . GLN A 1 124 ? 9.273 11.227 -3.057 1 97.31 124 GLN A C 1
ATOM 1058 O O . GLN A 1 124 ? 9.57 12.359 -3.438 1 97.31 124 GLN A O 1
ATOM 1063 N N . SER A 1 125 ? 8.391 10.492 -3.703 1 96.44 125 SER A N 1
ATOM 1064 C CA . SER A 1 125 ? 7.75 10.961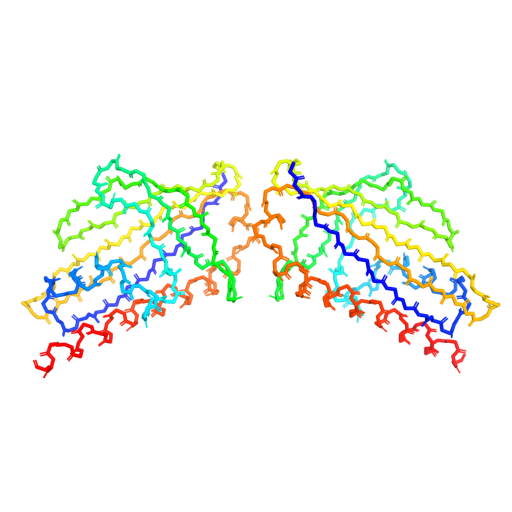 -4.926 1 96.44 125 SER A CA 1
ATOM 1065 C C . SER A 1 125 ? 6.25 11.156 -4.723 1 96.44 125 SER A C 1
ATOM 1067 O O . SER A 1 125 ? 5.793 12.273 -4.457 1 96.44 125 SER A O 1
ATOM 1069 N N . GLU A 1 126 ? 5.586 10.047 -4.508 1 96.38 126 GLU A N 1
ATOM 1070 C CA . GLU A 1 126 ? 4.129 10.094 -4.465 1 96.38 126 GLU A CA 1
ATOM 1071 C C . GLU A 1 126 ? 3.633 10.75 -3.182 1 96.38 126 GLU A C 1
ATOM 1073 O O . GLU A 1 126 ? 2.799 11.664 -3.225 1 96.38 126 GLU A O 1
ATOM 1078 N N . ILE A 1 127 ? 4.105 10.273 -2.047 1 97.44 127 ILE A N 1
ATOM 1079 C CA . ILE A 1 127 ? 3.635 10.82 -0.778 1 97.44 127 ILE A CA 1
ATOM 1080 C C . ILE A 1 127 ? 4.023 12.289 -0.673 1 97.44 127 ILE A C 1
ATOM 1082 O O . ILE A 1 127 ? 3.221 13.125 -0.244 1 97.44 127 ILE A O 1
ATOM 1086 N N . ARG A 1 128 ? 5.258 12.586 -1.057 1 98.44 128 ARG A N 1
ATOM 1087 C CA . ARG A 1 128 ? 5.695 13.977 -1.105 1 98.44 128 ARG A CA 1
ATOM 1088 C C . ARG A 1 128 ? 4.762 14.812 -1.974 1 98.44 128 ARG A C 1
ATOM 1090 O O . ARG A 1 128 ? 4.371 15.914 -1.588 1 98.44 128 ARG A O 1
ATOM 1097 N N . SER A 1 129 ? 4.387 14.312 -3.135 1 98.5 129 SER A N 1
ATOM 1098 C CA . SER A 1 129 ? 3.516 15.047 -4.043 1 98.5 129 SER A CA 1
ATOM 1099 C C . SER A 1 129 ? 2.148 15.297 -3.416 1 98.5 129 SER A C 1
ATOM 1101 O O . SER A 1 129 ? 1.537 16.344 -3.643 1 98.5 129 SER A O 1
ATOM 1103 N N . VAL A 1 130 ? 1.679 14.352 -2.639 1 98.62 130 VAL A N 1
ATOM 1104 C CA . VAL A 1 130 ? 0.374 14.477 -1.996 1 98.62 130 VAL A CA 1
ATOM 1105 C C . VAL A 1 130 ? 0.449 15.5 -0.87 1 98.62 130 VAL A C 1
ATOM 1107 O O . VAL A 1 130 ? -0.511 16.234 -0.629 1 98.62 130 VAL A O 1
ATOM 1110 N N . HIS A 1 131 ? 1.592 15.539 -0.185 1 98.81 131 HIS A N 1
ATOM 1111 C CA . HIS A 1 131 ? 1.81 16.594 0.808 1 98.81 131 HIS A CA 1
ATOM 1112 C C . HIS A 1 131 ? 1.789 17.969 0.166 1 98.81 131 HIS A C 1
ATOM 1114 O O . HIS A 1 131 ? 1.164 18.891 0.692 1 98.81 131 HIS A O 1
ATOM 1120 N N . ILE A 1 132 ? 2.484 18.109 -0.956 1 98.88 132 ILE A N 1
ATOM 1121 C CA . ILE A 1 132 ? 2.527 19.375 -1.688 1 98.88 132 ILE A CA 1
ATOM 1122 C C . ILE A 1 132 ? 1.12 19.75 -2.139 1 98.88 132 ILE A C 1
ATOM 1124 O O . ILE A 1 132 ? 0.716 20.906 -2.016 1 98.88 132 ILE A O 1
ATOM 1128 N N . ALA A 1 133 ? 0.388 18.781 -2.588 1 98.88 133 ALA A N 1
ATOM 1129 C CA . ALA A 1 133 ? -0.98 19.016 -3.045 1 98.88 133 ALA A CA 1
ATOM 1130 C C . ALA A 1 133 ? -1.861 19.516 -1.903 1 98.88 133 ALA A C 1
ATOM 1132 O O . ALA A 1 133 ? -2.705 20.391 -2.1 1 98.88 133 ALA A O 1
ATOM 1133 N N . MET A 1 134 ? -1.673 18.906 -0.772 1 98.81 134 MET A N 1
ATOM 1134 C CA . MET A 1 134 ? -2.439 19.359 0.382 1 98.81 134 MET A CA 1
ATOM 1135 C C . MET A 1 134 ? -2.135 20.828 0.692 1 98.81 134 MET A C 1
ATOM 1137 O O . MET A 1 134 ? -3.047 21.609 0.955 1 98.81 134 MET A O 1
ATOM 1141 N N . ASN A 1 135 ? -0.832 21.156 0.729 1 98.88 135 ASN A N 1
ATOM 1142 C CA . ASN A 1 135 ? -0.444 22.531 0.954 1 98.88 135 ASN A CA 1
ATOM 1143 C C . ASN A 1 135 ? -1.111 23.469 -0.048 1 98.88 135 ASN A C 1
ATOM 1145 O O . ASN A 1 135 ? -1.619 24.531 0.328 1 98.88 135 ASN A O 1
ATOM 1149 N N . SER A 1 136 ? -1.107 23.078 -1.274 1 98.94 136 SER A N 1
ATOM 1150 C CA . SER A 1 136 ? -1.656 23.891 -2.355 1 98.94 136 SER A CA 1
ATOM 1151 C C . SER A 1 136 ? -3.16 24.078 -2.188 1 98.94 136 SER A C 1
ATOM 1153 O O . SER A 1 136 ? -3.68 25.172 -2.445 1 98.94 136 SER A O 1
ATOM 1155 N N . GLU A 1 137 ? -3.828 23.047 -1.827 1 98.88 13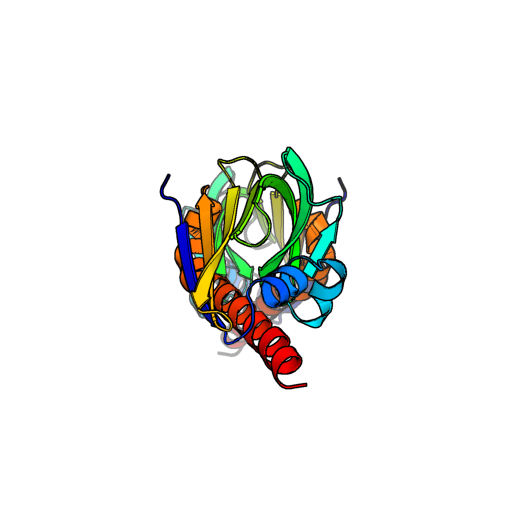7 GLU A N 1
ATOM 1156 C CA . GLU A 1 137 ? -5.27 23.141 -1.621 1 98.88 137 GLU A CA 1
ATOM 1157 C C . GLU A 1 137 ? -5.598 24.031 -0.427 1 98.88 137 GLU A C 1
ATOM 1159 O O . GLU A 1 137 ? -6.559 24.797 -0.465 1 98.88 137 GLU A O 1
ATOM 1164 N N . LEU A 1 138 ? -4.809 23.906 0.646 1 98.81 138 LEU A N 1
ATOM 1165 C CA . LEU A 1 138 ? -4.996 24.797 1.788 1 98.81 138 LEU A CA 1
ATOM 1166 C C . LEU A 1 138 ? -4.82 26.25 1.379 1 98.81 138 LEU A C 1
ATOM 1168 O O . LEU A 1 138 ? -5.598 27.109 1.789 1 98.81 138 LEU A O 1
ATOM 1172 N N . LYS A 1 139 ? -3.777 26.484 0.609 1 98.88 139 LYS A N 1
ATOM 1173 C CA . LYS A 1 139 ? -3.557 27.812 0.063 1 98.88 139 LYS A CA 1
ATOM 1174 C C . LYS A 1 139 ? -4.77 28.297 -0.729 1 98.88 139 LYS A C 1
ATOM 1176 O O . LYS A 1 139 ? -5.266 29.406 -0.509 1 98.88 139 LYS A O 1
ATOM 1181 N N . ARG A 1 140 ? -5.219 27.5 -1.601 1 98.75 140 ARG A N 1
ATOM 1182 C CA . ARG A 1 140 ? -6.324 27.859 -2.488 1 98.75 140 ARG A CA 1
ATOM 1183 C C . ARG A 1 140 ? -7.559 28.266 -1.69 1 98.75 140 ARG A C 1
ATOM 1185 O O . ARG A 1 140 ? -8.094 29.359 -1.88 1 98.75 140 ARG A O 1
ATOM 1192 N N . ILE A 1 141 ? -7.957 27.438 -0.74 1 98.31 141 ILE A N 1
ATOM 1193 C CA . ILE A 1 141 ? -9.203 27.688 -0.031 1 98.31 141 ILE A CA 1
ATOM 1194 C C . ILE A 1 141 ? -9.039 28.891 0.896 1 98.31 141 ILE A C 1
ATOM 1196 O O . ILE A 1 141 ? -9.992 29.641 1.124 1 98.31 141 ILE A O 1
ATOM 1200 N N . SER A 1 142 ? -7.887 29.062 1.452 1 98.38 142 SER A N 1
ATOM 1201 C CA . SER A 1 142 ? -7.633 30.188 2.355 1 98.38 142 SER A CA 1
ATOM 1202 C C . SER A 1 142 ? -7.613 31.516 1.601 1 98.38 142 SER A C 1
ATOM 1204 O O . SER A 1 142 ? -8.195 32.5 2.057 1 98.38 142 SER A O 1
ATOM 1206 N N . GLU A 1 143 ? -6.984 31.531 0.411 1 98.38 143 GLU A N 1
ATOM 1207 C CA . GLU A 1 143 ? -6.855 32.75 -0.346 1 98.38 143 GLU A CA 1
ATOM 1208 C C . GLU A 1 143 ? -8.164 33.125 -1.025 1 98.38 143 GLU A C 1
ATOM 1210 O O . GLU A 1 143 ? -8.453 34.312 -1.233 1 98.38 143 GLU A O 1
ATOM 1215 N N . LEU A 1 144 ? -8.945 32.156 -1.354 1 96.75 144 LEU A N 1
ATOM 1216 C CA . LEU A 1 144 ? -10.273 32.438 -1.894 1 96.75 144 LEU 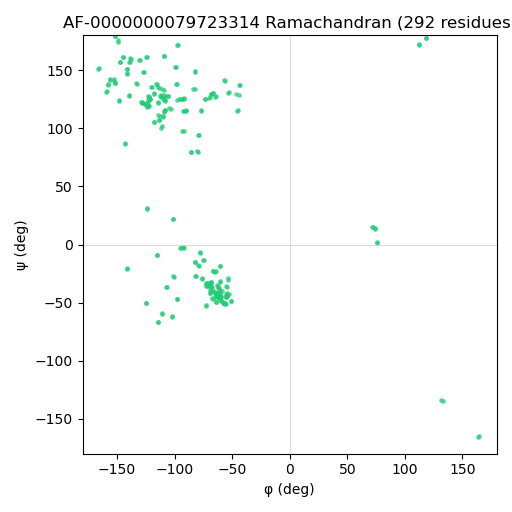A CA 1
ATOM 1217 C C . LEU A 1 144 ? -11.148 33.156 -0.867 1 96.75 144 LEU A C 1
ATOM 1219 O O . LEU A 1 144 ? -11.938 34.031 -1.221 1 96.75 144 LEU A O 1
ATOM 1223 N N . GLU A 1 145 ? -11.055 32.719 0.317 1 92.31 145 GLU A N 1
ATOM 1224 C CA . GLU A 1 145 ? -11.852 33.312 1.394 1 92.31 145 GLU A CA 1
ATOM 1225 C C . GLU A 1 145 ? -11.383 34.719 1.735 1 92.31 145 GLU A C 1
ATOM 1227 O O . GLU A 1 145 ? -12.18 35.562 2.15 1 92.31 145 GLU A O 1
ATOM 1232 N N . THR A 1 146 ? -10.102 34.938 1.609 1 89.12 146 THR A N 1
ATOM 1233 C CA . THR A 1 146 ? -9.547 36.25 1.888 1 89.12 146 THR A CA 1
ATOM 1234 C C . THR A 1 146 ? -9.992 37.281 0.834 1 89.12 146 THR A C 1
ATOM 1236 O O . THR A 1 146 ? -10.148 38.469 1.13 1 89.12 146 THR A O 1
ATOM 1239 N N . GLN A 1 147 ? -10.188 36.844 -0.443 1 85.12 147 GLN A N 1
ATOM 1240 C CA . GLN A 1 147 ? -10.609 37.719 -1.53 1 85.12 147 GLN A CA 1
ATOM 1241 C C . GLN A 1 147 ? -12.109 37.969 -1.47 1 85.12 147 GLN A C 1
ATOM 1243 O O . GLN A 1 147 ? -12.609 38.938 -2.072 1 85.12 147 GLN A O 1
ATOM 1248 N N . SER A 1 148 ? -12.883 37.188 -0.784 1 72.12 148 SER A N 1
ATOM 1249 C CA . SER A 1 148 ? -14.328 37.406 -0.71 1 72.12 148 SER A CA 1
ATOM 1250 C C . SER A 1 148 ? -14.703 38.344 0.425 1 72.12 148 SER A C 1
ATOM 1252 O O . SER A 1 148 ? -13.984 38.438 1.425 1 72.12 148 SER A O 1
ATOM 1254 N N . MET B 1 1 ? -9.602 -13.633 12.844 1 64.81 1 MET B N 1
ATOM 1255 C CA . MET B 1 1 ? -9.844 -12.555 11.891 1 64.81 1 MET B CA 1
ATOM 1256 C C . MET B 1 1 ? -10.195 -13.125 10.516 1 64.81 1 MET B C 1
ATOM 1258 O O . MET B 1 1 ? -9.719 -14.203 10.141 1 64.81 1 MET B O 1
ATOM 1262 N N . LYS B 1 2 ? -11.07 -12.438 9.82 1 85 2 LYS B N 1
ATOM 1263 C CA . LYS B 1 2 ? -11.555 -12.922 8.531 1 85 2 LYS B CA 1
ATOM 1264 C C . LYS B 1 2 ? -10.461 -12.852 7.469 1 85 2 LYS B C 1
ATOM 1266 O O . LYS B 1 2 ? -9.695 -11.883 7.418 1 85 2 LYS B O 1
ATOM 1271 N N . GLU B 1 3 ? -10.227 -13.945 6.844 1 95 3 GLU B N 1
ATOM 1272 C CA . GLU B 1 3 ? -9.258 -14.023 5.758 1 95 3 GLU B CA 1
ATOM 1273 C C . GLU B 1 3 ? -9.867 -13.555 4.438 1 95 3 GLU B C 1
ATOM 1275 O O . GLU B 1 3 ? -11.086 -13.609 4.262 1 95 3 GLU B O 1
ATOM 1280 N N . GLN B 1 4 ? -9.031 -12.961 3.572 1 97.06 4 GLN B N 1
ATOM 1281 C CA . GLN B 1 4 ? -9.414 -12.617 2.207 1 97.06 4 GLN B CA 1
ATOM 1282 C C . GLN B 1 4 ? -8.969 -13.703 1.223 1 97.06 4 GLN B C 1
ATOM 1284 O O . GLN B 1 4 ? -7.809 -14.109 1.219 1 97.06 4 GLN B O 1
ATOM 1289 N N . GLU B 1 5 ? -9.938 -14.164 0.504 1 98.31 5 GLU B N 1
ATOM 1290 C CA . GLU B 1 5 ? -9.633 -15.211 -0.471 1 98.31 5 GLU B CA 1
ATOM 1291 C C . GLU B 1 5 ? -9.844 -14.711 -1.897 1 98.31 5 GLU B C 1
ATOM 1293 O O . GLU B 1 5 ? -10.82 -14.016 -2.18 1 98.31 5 GLU B O 1
ATOM 1298 N N . ILE B 1 6 ? -8.883 -15.016 -2.791 1 98.69 6 ILE B N 1
ATOM 1299 C CA . ILE B 1 6 ? -8.992 -14.812 -4.23 1 98.69 6 ILE B CA 1
ATOM 1300 C C . ILE B 1 6 ? -8.781 -16.125 -4.961 1 98.69 6 ILE B C 1
ATOM 1302 O O . ILE B 1 6 ? -7.777 -16.812 -4.742 1 98.69 6 ILE B O 1
ATOM 1306 N N . ILE B 1 7 ? -9.711 -16.5 -5.746 1 98.88 7 ILE B N 1
ATOM 1307 C CA . ILE B 1 7 ? -9.555 -17.672 -6.602 1 98.88 7 ILE B CA 1
ATOM 1308 C C . ILE B 1 7 ? -9.789 -17.281 -8.055 1 98.88 7 ILE B C 1
ATOM 1310 O O . ILE B 1 7 ? -10.859 -16.766 -8.406 1 98.88 7 ILE B O 1
ATOM 1314 N N . THR B 1 8 ? -8.859 -17.438 -8.883 1 98.88 8 THR B N 1
ATOM 1315 C CA . THR B 1 8 ? -8.945 -17.188 -10.32 1 98.88 8 THR B CA 1
ATOM 1316 C C . THR B 1 8 ? -8.477 -18.406 -11.109 1 98.88 8 THR B C 1
ATOM 1318 O O . THR B 1 8 ? -7.621 -19.172 -10.641 1 98.88 8 THR B O 1
ATOM 1321 N N . SER B 1 9 ? -9.039 -18.578 -12.227 1 98.88 9 SER B N 1
ATOM 1322 C CA . SER B 1 9 ? -8.664 -19.703 -13.078 1 98.88 9 SER B CA 1
ATOM 1323 C C . SER B 1 9 ? -8.789 -19.344 -14.555 1 98.88 9 SER B C 1
ATOM 1325 O O . SER B 1 9 ? -9.508 -18.406 -14.914 1 98.88 9 SER B O 1
ATOM 1327 N N . ILE B 1 10 ? -8.07 -20.062 -15.391 1 98.94 10 ILE B N 1
ATOM 1328 C CA . ILE B 1 10 ? -8.125 -19.859 -16.828 1 98.94 10 ILE B CA 1
ATOM 1329 C C . ILE B 1 10 ? -7.777 -21.156 -17.547 1 98.94 10 ILE B C 1
ATOM 1331 O O . ILE B 1 10 ? -6.934 -21.922 -17.078 1 98.94 10 ILE B O 1
ATOM 1335 N N . GLU B 1 11 ? -8.453 -21.406 -18.641 1 98.88 11 GLU B N 1
ATOM 1336 C CA . GLU B 1 11 ? -8.078 -22.516 -19.516 1 98.88 11 GLU B CA 1
ATOM 1337 C C . GLU B 1 11 ? -6.969 -22.109 -20.469 1 98.88 11 GLU B C 1
ATOM 1339 O O . GLU B 1 11 ? -7.008 -21.016 -21.047 1 98.88 11 GLU B O 1
ATOM 1344 N N . ILE B 1 12 ? -5.988 -22.969 -20.578 1 98.88 12 ILE B N 1
ATOM 1345 C CA . ILE B 1 12 ? -4.859 -22.734 -21.469 1 98.88 12 ILE B CA 1
ATOM 1346 C C . ILE B 1 12 ? -4.75 -23.859 -22.484 1 98.88 12 ILE B C 1
ATOM 1348 O O . ILE B 1 12 ? -4.707 -25.031 -22.125 1 98.88 12 ILE B O 1
ATOM 1352 N N . ASN B 1 13 ? -4.738 -23.5 -23.766 1 98.5 13 ASN B N 1
ATOM 1353 C CA . ASN B 1 13 ? -4.57 -24.469 -24.828 1 98.5 13 ASN B CA 1
ATOM 1354 C C . ASN B 1 13 ? -3.098 -24.75 -25.109 1 98.5 13 ASN B C 1
ATOM 1356 O O . ASN B 1 13 ? -2.566 -24.344 -26.141 1 98.5 13 ASN B O 1
ATOM 1360 N N . ALA B 1 14 ? -2.527 -25.578 -24.281 1 98.38 14 ALA B N 1
ATOM 1361 C CA . ALA B 1 14 ? -1.129 -25.984 -24.344 1 98.38 14 ALA B CA 1
ATOM 1362 C C . ALA B 1 14 ? -0.875 -27.203 -23.469 1 98.38 14 ALA B C 1
ATOM 1364 O O . ALA B 1 14 ? -1.621 -27.453 -22.516 1 98.38 14 ALA B O 1
ATOM 1365 N N . PRO B 1 15 ? 0.166 -28.047 -23.859 1 98 15 PRO B N 1
ATOM 1366 C CA . PRO B 1 15 ? 0.525 -29.156 -22.969 1 98 15 PRO B CA 1
ATOM 1367 C C . PRO B 1 15 ? 0.894 -28.703 -21.562 1 98 15 PRO B C 1
ATOM 1369 O O . PRO B 1 15 ? 1.541 -27.656 -21.406 1 98 15 PRO B O 1
ATOM 1372 N N . THR B 1 16 ? 0.479 -29.469 -20.594 1 98.25 16 THR B N 1
ATOM 1373 C CA . THR B 1 16 ? 0.729 -29.125 -19.188 1 98.25 16 THR B CA 1
ATOM 1374 C C . THR B 1 16 ? 2.215 -28.891 -18.953 1 98.25 16 THR B C 1
ATOM 1376 O O . THR B 1 16 ? 2.586 -27.969 -18.219 1 98.25 16 THR B O 1
ATOM 1379 N N . GLU B 1 17 ? 3.08 -29.703 -19.516 1 97.75 17 GLU B N 1
ATOM 1380 C CA . GLU B 1 17 ? 4.523 -29.594 -19.328 1 97.75 17 GLU B CA 1
ATOM 1381 C C . GLU B 1 17 ? 5.039 -28.234 -19.781 1 97.75 17 GLU B C 1
ATOM 1383 O O . GLU B 1 17 ? 5.887 -27.625 -19.125 1 97.75 17 GLU B O 1
ATOM 1388 N N . LEU B 1 18 ? 4.5 -27.766 -20.875 1 98.19 18 LEU B N 1
ATOM 1389 C CA . LEU B 1 18 ? 4.922 -26.469 -21.422 1 98.19 18 LEU B CA 1
ATOM 1390 C C . LEU B 1 18 ? 4.52 -25.344 -20.484 1 98.19 18 LEU B C 1
ATOM 1392 O O . LEU B 1 18 ? 5.336 -24.469 -20.172 1 98.19 18 LEU B O 1
ATOM 1396 N N . VAL B 1 19 ? 3.297 -25.359 -20.016 1 98.75 19 VAL B N 1
ATOM 1397 C CA . VAL B 1 19 ? 2.785 -24.312 -19.156 1 98.75 19 VAL B CA 1
ATOM 1398 C C . VAL B 1 19 ? 3.568 -24.297 -17.844 1 98.75 19 VAL B C 1
ATOM 1400 O O . VAL B 1 19 ? 3.967 -23.234 -17.359 1 98.75 19 VAL B O 1
ATOM 1403 N N . TRP B 1 20 ? 3.787 -25.469 -17.312 1 98.56 20 TRP B N 1
ATOM 1404 C CA . TRP B 1 20 ? 4.562 -25.625 -16.094 1 98.56 20 TRP B CA 1
ATOM 1405 C C . TRP B 1 20 ? 5.965 -25.047 -16.25 1 98.56 20 TRP B C 1
ATOM 1407 O O . TRP B 1 20 ? 6.438 -24.297 -15.398 1 98.56 20 TRP B O 1
ATOM 1417 N N . ASN B 1 21 ? 6.59 -25.438 -17.312 1 98.19 21 ASN B N 1
ATOM 1418 C CA . ASN B 1 21 ? 7.957 -24.984 -17.562 1 98.19 21 ASN B CA 1
ATOM 1419 C C . ASN B 1 21 ? 8.031 -23.469 -17.719 1 98.19 21 ASN B C 1
ATOM 1421 O O . ASN B 1 21 ? 8.977 -22.828 -17.25 1 98.19 21 ASN B O 1
ATOM 1425 N N . ARG B 1 22 ? 7.047 -22.891 -18.344 1 98.31 22 ARG B N 1
ATOM 1426 C CA . ARG B 1 22 ? 7.004 -21.453 -18.5 1 98.31 22 ARG B CA 1
ATOM 1427 C C . ARG B 1 22 ? 6.77 -20.766 -17.156 1 98.31 22 ARG B C 1
ATOM 1429 O O . ARG B 1 22 ? 7.395 -19.75 -16.859 1 98.31 22 ARG B O 1
ATOM 1436 N N . PHE B 1 23 ? 5.906 -21.375 -16.375 1 98.62 23 PHE B N 1
ATOM 1437 C CA . PHE B 1 23 ? 5.598 -20.781 -15.078 1 98.62 23 PHE B CA 1
ATOM 1438 C C . PHE B 1 23 ? 6.793 -20.891 -14.133 1 98.62 23 PHE B C 1
ATOM 1440 O O . PHE B 1 23 ? 7.055 -19.969 -13.352 1 98.62 23 PHE B O 1
ATOM 1447 N N . THR B 1 24 ? 7.523 -21.922 -14.195 1 98.12 24 THR B N 1
ATOM 1448 C CA . THR B 1 24 ? 8.555 -22.188 -13.195 1 98.12 24 THR B CA 1
ATOM 1449 C C . THR B 1 24 ? 9.906 -21.625 -13.656 1 98.12 24 THR B C 1
ATOM 1451 O O . THR B 1 24 ? 10.906 -21.766 -12.953 1 98.12 24 THR B O 1
ATOM 1454 N N . ASP B 1 25 ? 9.922 -21.078 -14.805 1 97.38 25 ASP B N 1
ATOM 1455 C CA . ASP B 1 25 ? 11.094 -20.297 -15.188 1 97.38 25 ASP B CA 1
ATOM 1456 C C . ASP B 1 25 ? 11.039 -18.906 -14.578 1 97.38 25 ASP B C 1
ATOM 1458 O O . ASP B 1 25 ? 10.781 -17.922 -15.273 1 97.38 25 ASP B O 1
ATOM 1462 N N . PHE B 1 26 ? 11.391 -18.781 -13.352 1 97.69 26 PHE B N 1
ATOM 1463 C CA . PHE B 1 26 ? 11.211 -17.578 -12.555 1 97.69 26 PHE B CA 1
ATOM 1464 C C . PHE B 1 26 ? 12.078 -16.438 -13.078 1 97.69 26 PHE B C 1
ATOM 1466 O O . PHE B 1 26 ? 11.773 -15.266 -12.867 1 97.69 26 PHE B O 1
ATOM 1473 N N . ARG B 1 27 ? 13.156 -16.719 -13.789 1 96.75 27 ARG B N 1
ATOM 1474 C CA . ARG B 1 27 ? 14.047 -15.719 -14.359 1 96.75 27 ARG B CA 1
ATOM 1475 C C . ARG B 1 27 ? 13.328 -14.875 -15.406 1 96.75 27 ARG B C 1
ATOM 1477 O O . ARG B 1 27 ? 13.719 -13.734 -15.664 1 96.75 27 ARG B O 1
ATOM 1484 N N . ASP B 1 28 ? 12.266 -15.438 -15.945 1 97.31 28 ASP B N 1
ATOM 1485 C CA . ASP B 1 28 ? 11.555 -14.773 -17.031 1 97.31 28 ASP B CA 1
ATOM 1486 C C . ASP B 1 28 ? 10.375 -13.961 -16.5 1 97.31 28 ASP B C 1
ATOM 1488 O O . ASP B 1 28 ? 9.734 -13.219 -17.25 1 97.31 28 ASP B O 1
ATOM 1492 N N . PHE B 1 29 ? 10.133 -14.008 -15.266 1 97.94 29 PHE B N 1
ATOM 1493 C CA . PHE B 1 29 ? 8.953 -13.375 -14.688 1 97.94 29 PHE B CA 1
ATOM 1494 C C . PHE B 1 29 ? 8.906 -11.891 -15.047 1 97.94 29 PHE B C 1
ATOM 1496 O O . PHE B 1 29 ? 7.859 -11.383 -15.445 1 97.94 29 PHE B O 1
ATOM 1503 N N . PRO B 1 30 ? 10.016 -11.148 -14.969 1 96.94 30 PRO B N 1
ATOM 1504 C CA . PRO B 1 30 ? 9.953 -9.719 -15.273 1 96.94 30 PRO B CA 1
ATOM 1505 C C . PRO B 1 30 ? 9.484 -9.438 -16.703 1 96.94 30 PRO B C 1
ATOM 1507 O O . PRO B 1 30 ? 8.953 -8.359 -16.969 1 96.94 30 PRO B O 1
ATOM 1510 N N . LYS B 1 31 ? 9.555 -10.398 -17.547 1 97.56 31 LYS B N 1
ATOM 1511 C CA . LYS B 1 31 ? 9.211 -10.203 -18.953 1 97.56 31 LYS B CA 1
ATOM 1512 C C . LYS B 1 31 ? 7.703 -10.281 -19.156 1 97.56 31 LYS B C 1
ATOM 1514 O O . LYS B 1 31 ? 7.168 -9.648 -20.078 1 97.56 31 LYS B O 1
ATOM 1519 N N . TRP B 1 32 ? 7.07 -11.008 -18.297 1 98 32 TRP B N 1
ATOM 1520 C CA . TRP B 1 32 ? 5.684 -11.227 -18.703 1 98 32 TRP B CA 1
ATOM 1521 C C . TRP B 1 32 ? 4.762 -11.188 -17.484 1 98 32 TRP B C 1
ATOM 1523 O O . TRP B 1 32 ? 3.543 -11.062 -17.625 1 98 32 TRP B O 1
ATOM 1533 N N . ASN B 1 33 ? 5.207 -11.383 -16.266 1 98.44 33 ASN B N 1
ATOM 1534 C CA . ASN B 1 33 ? 4.371 -11.578 -15.078 1 98.44 33 ASN B CA 1
ATOM 1535 C C . ASN B 1 33 ? 4.043 -10.25 -14.398 1 98.44 33 ASN B C 1
ATOM 1537 O O . ASN B 1 33 ? 4.926 -9.609 -13.828 1 98.44 33 ASN B O 1
ATOM 1541 N N . PRO B 1 34 ? 2.82 -9.828 -14.359 1 98.38 34 PRO B N 1
ATOM 1542 C CA . PRO B 1 34 ? 2.461 -8.539 -13.758 1 98.38 34 PRO B CA 1
ATOM 1543 C C . PRO B 1 34 ? 2.332 -8.617 -12.234 1 98.38 34 PRO B C 1
ATOM 1545 O O . PRO B 1 34 ? 2.252 -7.582 -11.57 1 98.38 34 PRO B O 1
ATOM 1548 N N . PHE B 1 35 ? 2.24 -9.828 -11.648 1 98.62 35 PHE B N 1
ATOM 1549 C CA . PHE B 1 35 ? 2.016 -10.008 -10.219 1 98.62 35 PHE B CA 1
ATOM 1550 C C . PHE B 1 35 ? 3.328 -10.266 -9.492 1 98.62 35 PHE B C 1
ATOM 1552 O O . PHE B 1 35 ? 3.576 -9.703 -8.422 1 98.62 35 PHE B O 1
ATOM 1559 N N . ILE B 1 36 ? 4.148 -11.156 -10.031 1 98.44 36 ILE B N 1
ATOM 1560 C CA . ILE B 1 36 ? 5.441 -11.516 -9.461 1 98.44 36 ILE B CA 1
ATOM 1561 C C . ILE B 1 36 ? 6.559 -11.078 -10.406 1 98.44 36 ILE B C 1
ATOM 1563 O O . ILE B 1 36 ? 6.656 -11.57 -11.539 1 98.44 36 ILE B O 1
ATOM 1567 N N . LYS B 1 37 ? 7.465 -10.234 -9.875 1 97.56 37 LYS B N 1
ATOM 1568 C CA . LYS B 1 37 ? 8.492 -9.688 -10.758 1 97.56 37 LYS B CA 1
ATOM 1569 C C . LYS B 1 37 ? 9.812 -10.43 -10.586 1 97.56 37 LYS B C 1
ATOM 1571 O O . LYS B 1 37 ? 10.617 -10.5 -11.516 1 97.56 37 LYS B O 1
ATOM 1576 N N . LYS B 1 38 ? 10.016 -10.953 -9.414 1 97 38 LYS B N 1
ATOM 1577 C CA . LYS B 1 38 ? 11.312 -11.555 -9.109 1 97 38 LYS B CA 1
ATOM 1578 C C . LYS B 1 38 ? 11.188 -12.594 -7.996 1 97 38 LYS B C 1
ATOM 1580 O O . LYS B 1 38 ? 10.375 -12.43 -7.078 1 97 38 LYS B O 1
ATOM 1585 N N . VAL B 1 39 ? 11.922 -13.648 -8.125 1 97.69 39 VAL B N 1
ATOM 1586 C CA . VAL B 1 39 ? 12.094 -14.664 -7.086 1 97.69 39 VAL B CA 1
ATOM 1587 C C . VAL B 1 39 ? 13.578 -14.859 -6.805 1 97.69 39 VAL B C 1
ATOM 1589 O O . VAL B 1 39 ? 14.359 -15.109 -7.723 1 97.69 39 VAL B O 1
ATOM 1592 N N . LEU B 1 40 ? 13.945 -14.641 -5.629 1 97.44 40 LEU B N 1
ATOM 1593 C CA . LEU B 1 40 ? 15.336 -14.836 -5.215 1 97.44 40 LEU B CA 1
ATOM 1594 C C . LEU B 1 40 ? 15.469 -16.062 -4.328 1 97.44 40 LEU B C 1
ATOM 1596 O O . LEU B 1 40 ? 14.82 -16.156 -3.285 1 97.44 40 LEU B O 1
ATOM 1600 N N . GLY B 1 41 ? 16.312 -16.969 -4.727 1 96.81 41 GLY B N 1
ATOM 1601 C CA . GLY B 1 41 ? 16.5 -18.219 -4.016 1 96.81 41 GLY B CA 1
ATOM 1602 C C . GLY B 1 41 ? 16.156 -19.438 -4.855 1 96.81 41 GLY B C 1
ATOM 1603 O O . GLY B 1 41 ? 15.773 -19.312 -6.02 1 96.81 41 GLY B O 1
ATOM 1604 N N . LYS B 1 42 ? 16.359 -20.625 -4.258 1 96.38 42 LYS B N 1
ATOM 1605 C CA . LYS B 1 42 ? 16.031 -21.891 -4.922 1 96.38 42 LYS B CA 1
ATOM 1606 C C . LYS B 1 42 ? 14.617 -22.344 -4.566 1 96.38 42 LYS B C 1
ATOM 1608 O O . LYS B 1 42 ? 14.336 -22.672 -3.41 1 96.38 42 LYS B O 1
ATOM 1613 N N . VAL B 1 43 ? 13.789 -22.359 -5.574 1 97 43 VAL B N 1
ATOM 1614 C CA . VAL B 1 43 ? 12.406 -22.781 -5.348 1 97 43 VAL B CA 1
ATOM 1615 C C . VAL B 1 43 ? 12.336 -24.312 -5.266 1 97 43 VAL B C 1
ATOM 1617 O O . VAL B 1 43 ? 12.266 -24.984 -6.293 1 97 43 VAL B O 1
ATOM 1620 N N . GLU B 1 44 ? 12.398 -24.797 -4.117 1 97.06 44 GLU B N 1
ATOM 1621 C CA . GLU B 1 44 ? 12.32 -26.203 -3.783 1 97.06 44 GLU B CA 1
ATOM 1622 C C . GLU B 1 44 ? 11.469 -26.438 -2.537 1 97.06 44 GLU B C 1
ATOM 1624 O O . GLU B 1 44 ? 11.297 -25.531 -1.723 1 97.06 44 GLU B O 1
ATOM 1629 N N . LEU B 1 45 ? 10.969 -27.672 -2.473 1 97.81 45 LEU B N 1
ATOM 1630 C CA . LEU B 1 45 ? 10.141 -28.016 -1.326 1 97.81 45 LEU B CA 1
ATOM 1631 C C . LEU B 1 45 ? 10.852 -27.688 -0.018 1 97.81 45 LEU B C 1
ATOM 1633 O O . LEU B 1 45 ? 12.039 -27.984 0.131 1 97.81 45 LEU B O 1
ATOM 1637 N N . ASN B 1 46 ? 10.188 -27 0.903 1 97.81 46 ASN B N 1
ATOM 1638 C CA . ASN B 1 46 ? 10.609 -26.688 2.266 1 97.81 46 ASN B CA 1
ATOM 1639 C C . ASN B 1 46 ? 11.727 -25.641 2.281 1 97.81 46 ASN B C 1
ATOM 1641 O O . ASN B 1 46 ? 12.438 -25.516 3.275 1 97.81 46 ASN B O 1
ATOM 1645 N N . ARG B 1 47 ? 11.945 -24.953 1.168 1 98.06 47 ARG B N 1
ATOM 1646 C CA . ARG B 1 47 ? 12.906 -23.859 1.135 1 98.06 47 ARG B CA 1
ATOM 1647 C C . ARG B 1 47 ? 12.203 -22.5 1.244 1 98.06 47 ARG B C 1
ATOM 1649 O O . ARG B 1 47 ? 11.016 -22.391 0.94 1 98.06 47 ARG B O 1
ATOM 1656 N N . LYS B 1 48 ? 13 -21.625 1.78 1 97.94 48 LYS B N 1
ATOM 1657 C CA . LYS B 1 48 ? 12.539 -20.234 1.828 1 97.94 48 LYS B CA 1
ATOM 1658 C C . LYS B 1 48 ? 13.125 -19.422 0.681 1 97.94 48 LYS B C 1
ATOM 1660 O O . LYS B 1 48 ? 14.289 -19.594 0.321 1 97.94 48 LYS B O 1
ATOM 1665 N N . VAL B 1 49 ? 12.297 -18.594 0.1 1 98.19 49 VAL B N 1
ATOM 1666 C CA . VAL B 1 49 ? 12.734 -17.688 -0.966 1 98.19 49 VAL B CA 1
ATOM 1667 C C . VAL B 1 49 ? 12.102 -16.312 -0.781 1 98.19 49 VAL B C 1
ATOM 1669 O O . VAL B 1 49 ? 11.156 -16.156 -0.003 1 98.19 49 VAL B O 1
ATOM 1672 N N . PHE B 1 50 ? 12.656 -15.281 -1.374 1 97.06 50 PHE B N 1
ATOM 1673 C CA . PHE B 1 50 ? 12.039 -13.969 -1.457 1 97.06 50 PHE B CA 1
ATOM 1674 C C . PHE B 1 50 ? 11.266 -13.812 -2.764 1 97.06 50 PHE B C 1
ATOM 1676 O O . PHE B 1 50 ? 11.805 -14.07 -3.842 1 97.06 50 PHE B O 1
ATOM 1683 N N . VAL B 1 51 ? 10.023 -13.469 -2.607 1 97.94 51 VAL B N 1
ATOM 1684 C CA . VAL B 1 51 ? 9.188 -13.195 -3.77 1 97.94 51 VAL B CA 1
ATOM 1685 C C . VAL B 1 51 ? 8.844 -11.711 -3.818 1 97.94 51 VAL B C 1
ATOM 1687 O O . VAL B 1 51 ? 8.398 -11.133 -2.82 1 97.94 51 VAL B O 1
ATOM 1690 N N . PHE B 1 52 ? 9.094 -11.094 -4.949 1 96.44 52 PHE B N 1
ATOM 1691 C CA . PHE B 1 52 ? 8.711 -9.703 -5.172 1 96.44 52 PHE B CA 1
ATOM 1692 C C . PHE B 1 52 ? 7.348 -9.617 -5.844 1 96.44 52 PHE B C 1
ATOM 1694 O O . PHE B 1 52 ? 7.246 -9.719 -7.07 1 96.44 52 PHE B O 1
ATOM 1701 N N . ASP B 1 53 ? 6.336 -9.398 -5.062 1 95.94 53 ASP B N 1
ATOM 1702 C CA . ASP B 1 53 ? 4.973 -9.422 -5.59 1 95.94 53 ASP B CA 1
ATOM 1703 C C . ASP B 1 53 ? 4.379 -8.016 -5.629 1 95.94 53 ASP B C 1
ATOM 1705 O O . ASP B 1 53 ? 4.82 -7.129 -4.891 1 95.94 53 ASP B O 1
ATOM 1709 N N . TYR B 1 54 ? 3.385 -7.871 -6.371 1 95.25 54 TYR B N 1
ATOM 1710 C CA . TYR B 1 54 ? 2.674 -6.617 -6.605 1 95.25 54 TYR B CA 1
ATOM 1711 C C . TYR B 1 54 ? 1.976 -6.141 -5.34 1 95.25 54 TYR B C 1
ATOM 1713 O O . TYR B 1 54 ? 1.242 -6.902 -4.703 1 95.25 54 TYR B O 1
ATOM 1721 N N . PHE B 1 55 ? 2.152 -4.965 -4.988 1 89.94 55 PHE B N 1
ATOM 1722 C CA . PHE B 1 55 ? 1.457 -4.328 -3.877 1 89.94 55 PHE B CA 1
ATOM 1723 C C . PHE B 1 55 ? 0.486 -3.268 -4.387 1 89.94 55 PHE B C 1
ATOM 1725 O O . PHE B 1 55 ? -0.724 -3.377 -4.18 1 89.94 55 PHE B O 1
ATOM 1732 N N . PHE B 1 56 ? 1.001 -2.328 -5.055 1 90.38 56 PHE B N 1
ATOM 1733 C CA . PHE B 1 56 ? 0.215 -1.367 -5.82 1 90.38 56 PHE B CA 1
ATOM 1734 C C . PHE B 1 56 ? 0.985 -0.889 -7.043 1 90.38 56 PHE B C 1
ATOM 1736 O O . PHE B 1 56 ? 2.105 -1.34 -7.293 1 90.38 56 PHE B O 1
ATOM 1743 N N . LYS B 1 57 ? 0.406 -0.117 -7.891 1 89.31 57 LYS B N 1
ATOM 1744 C CA . LYS B 1 57 ? 0.953 0.236 -9.203 1 89.31 57 LYS B CA 1
ATOM 1745 C C . LYS B 1 57 ? 2.432 0.603 -9.094 1 89.31 57 LYS B C 1
ATOM 1747 O O . LYS B 1 57 ? 2.795 1.534 -8.375 1 89.31 57 LYS B O 1
ATOM 1752 N N . SER B 1 58 ? 3.295 -0.198 -9.727 1 86.81 58 SER B N 1
ATOM 1753 C CA . SER B 1 58 ? 4.73 -0.003 -9.914 1 86.81 58 SER B CA 1
ATOM 1754 C C . SER B 1 58 ? 5.496 -0.258 -8.617 1 86.81 58 SER B C 1
ATOM 1756 O O . SER B 1 58 ? 6.645 0.162 -8.477 1 86.81 58 SER B O 1
ATOM 1758 N N . VAL B 1 59 ? 4.883 -0.856 -7.633 1 90.94 59 VAL B N 1
ATOM 1759 C CA . VAL B 1 59 ? 5.547 -1.167 -6.371 1 90.94 59 VAL B CA 1
ATOM 1760 C C . VAL B 1 59 ? 5.453 -2.666 -6.094 1 90.94 59 VAL B C 1
ATOM 1762 O O . VAL B 1 59 ? 4.355 -3.217 -5.996 1 90.94 59 VAL B O 1
ATOM 1765 N N . TYR B 1 60 ? 6.547 -3.229 -6.004 1 93.81 60 TYR B N 1
ATOM 1766 C CA . TYR B 1 60 ? 6.68 -4.641 -5.668 1 93.81 60 TYR B CA 1
ATOM 1767 C C . TYR B 1 60 ? 7.453 -4.816 -4.363 1 93.81 60 TYR B C 1
ATOM 1769 O O . TYR B 1 60 ? 8.523 -4.227 -4.184 1 93.81 60 TYR B O 1
ATOM 1777 N N . LEU B 1 61 ? 6.895 -5.621 -3.395 1 90.75 61 LEU B N 1
ATOM 1778 C CA . LEU B 1 61 ? 7.52 -5.781 -2.086 1 90.75 61 LEU B CA 1
ATOM 1779 C C . LEU B 1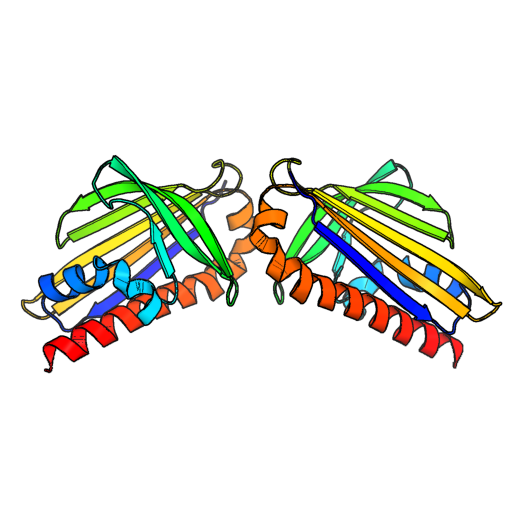 61 ? 8.109 -7.18 -1.936 1 90.75 61 LEU B C 1
ATOM 1781 O O . LEU B 1 61 ? 7.496 -8.164 -2.344 1 90.75 61 LEU B O 1
ATOM 1785 N N . PRO B 1 62 ? 9.344 -7.223 -1.456 1 92.62 62 PRO B N 1
ATOM 1786 C CA . PRO B 1 62 ? 9.906 -8.539 -1.148 1 92.62 62 PRO B CA 1
ATOM 1787 C C . PRO B 1 62 ? 9.219 -9.211 0.038 1 92.62 62 PRO B C 1
ATOM 1789 O O . PRO B 1 62 ? 9.039 -8.586 1.087 1 92.62 62 PRO B O 1
ATOM 1792 N N . THR B 1 63 ? 8.812 -10.422 -0.118 1 94.62 63 THR B N 1
ATOM 1793 C CA . THR B 1 63 ? 8.172 -11.227 0.923 1 94.62 63 THR B CA 1
ATOM 1794 C C . THR B 1 63 ? 8.875 -12.578 1.069 1 94.62 63 THR B C 1
ATOM 1796 O O . THR B 1 63 ? 9.047 -13.297 0.088 1 94.62 63 THR B O 1
ATOM 1799 N N . MET B 1 64 ? 9.328 -12.805 2.234 1 96.56 64 MET B N 1
ATOM 1800 C CA . MET B 1 64 ? 9.883 -14.133 2.49 1 96.56 64 MET B CA 1
ATOM 1801 C C . MET B 1 64 ? 8.773 -15.172 2.596 1 96.56 64 MET B C 1
ATOM 1803 O O . MET B 1 64 ? 7.832 -15.008 3.373 1 96.56 64 MET B O 1
ATOM 1807 N N . VAL B 1 65 ? 8.883 -16.188 1.803 1 98.12 65 VAL B N 1
ATOM 1808 C CA . VAL B 1 65 ? 7.867 -17.219 1.812 1 98.12 65 VAL B CA 1
ATOM 1809 C C . VAL B 1 65 ? 8.531 -18.594 1.919 1 98.12 65 VAL B C 1
ATOM 1811 O O . VAL B 1 65 ? 9.719 -18.734 1.623 1 98.12 65 VAL B O 1
ATOM 1814 N N . SER B 1 66 ? 7.777 -19.562 2.354 1 98.62 66 SER B N 1
ATOM 1815 C CA . SER B 1 66 ? 8.18 -20.953 2.393 1 98.62 66 SER B CA 1
ATOM 1816 C C . SER B 1 66 ? 7.438 -21.781 1.343 1 98.62 66 SER B C 1
ATOM 1818 O O . SER B 1 66 ? 6.207 -21.734 1.276 1 98.62 66 SER B O 1
ATOM 1820 N N . ILE B 1 67 ? 8.25 -22.531 0.562 1 98.81 67 ILE B N 1
ATOM 1821 C CA . ILE B 1 67 ? 7.645 -23.453 -0.394 1 98.81 67 ILE B CA 1
ATOM 1822 C C . ILE B 1 67 ? 7.148 -24.703 0.334 1 98.81 67 ILE B C 1
ATOM 1824 O O . ILE B 1 67 ? 7.953 -25.484 0.842 1 98.81 67 ILE B O 1
ATOM 1828 N N . TYR B 1 68 ? 5.777 -24.906 0.318 1 98.81 68 TYR B N 1
ATOM 1829 C CA . TYR B 1 68 ? 5.305 -26.031 1.117 1 98.81 68 TYR B CA 1
ATOM 1830 C C . TYR B 1 68 ? 4.68 -27.094 0.235 1 98.81 68 TYR B C 1
ATOM 1832 O O . TYR B 1 68 ? 4.398 -28.203 0.698 1 98.81 68 TYR B O 1
ATOM 1840 N N . ALA B 1 69 ? 4.477 -26.781 -1.064 1 98.81 69 ALA B N 1
ATOM 1841 C CA . ALA B 1 69 ? 4.117 -27.781 -2.078 1 98.81 69 ALA B CA 1
ATOM 1842 C C . ALA B 1 69 ? 4.855 -27.516 -3.389 1 98.81 69 ALA B C 1
ATOM 1844 O O . ALA B 1 69 ? 4.93 -26.375 -3.844 1 98.81 69 ALA B O 1
ATOM 1845 N N . TYR B 1 70 ? 5.488 -28.5 -3.898 1 98.5 70 TYR B N 1
ATOM 1846 C CA . TYR B 1 70 ? 6.141 -28.516 -5.203 1 98.5 70 TYR B CA 1
ATOM 1847 C C . TYR B 1 70 ? 5.988 -29.875 -5.875 1 98.5 70 TYR B C 1
ATOM 1849 O O . TYR B 1 70 ? 6.844 -30.75 -5.723 1 98.5 70 TYR B O 1
ATOM 1857 N N . ILE B 1 71 ? 4.922 -30.016 -6.547 1 98.38 71 ILE B N 1
ATOM 1858 C CA . ILE B 1 71 ? 4.59 -31.234 -7.273 1 98.38 71 ILE B CA 1
ATOM 1859 C C . ILE B 1 71 ? 4.648 -30.969 -8.773 1 98.38 71 ILE B C 1
ATOM 1861 O O . ILE B 1 71 ? 3.717 -30.391 -9.344 1 98.38 71 ILE B O 1
ATOM 1865 N N . PRO B 1 72 ? 5.719 -31.391 -9.438 1 97.94 72 PRO B N 1
ATOM 1866 C CA . PRO B 1 72 ? 5.887 -31.078 -10.859 1 97.94 72 PRO B CA 1
ATOM 1867 C C . PRO B 1 72 ? 4.617 -31.328 -11.664 1 97.94 72 PRO B C 1
ATOM 1869 O O . PRO B 1 72 ? 3.947 -32.344 -11.484 1 97.94 72 PRO B O 1
ATOM 1872 N N . TYR B 1 73 ? 4.207 -30.281 -12.469 1 98.25 73 TYR B N 1
ATOM 1873 C CA . TYR B 1 73 ? 3.113 -30.281 -13.43 1 98.25 73 TYR B CA 1
ATOM 1874 C C . TYR B 1 73 ? 1.764 -30.203 -12.727 1 98.25 73 TYR B C 1
ATOM 1876 O O . TYR B 1 73 ? 0.716 -30.219 -13.375 1 98.25 73 TYR B O 1
ATOM 1884 N N . GLU B 1 74 ? 1.807 -30.125 -11.422 1 98.62 74 GLU B N 1
ATOM 1885 C CA . GLU B 1 74 ? 0.527 -30.172 -10.719 1 98.62 74 GLU B CA 1
ATOM 1886 C C . GLU B 1 74 ? 0.346 -28.953 -9.812 1 98.62 74 GLU B C 1
ATOM 1888 O O . GLU B 1 74 ? -0.73 -28.359 -9.781 1 98.62 74 GLU B O 1
ATOM 1893 N N . GLU B 1 75 ? 1.415 -28.703 -8.984 1 98.81 75 GLU B N 1
ATOM 1894 C CA . GLU B 1 75 ? 1.169 -27.656 -7.988 1 98.81 75 GLU B CA 1
ATOM 1895 C C . GLU B 1 75 ? 2.477 -27.047 -7.488 1 98.81 75 GLU B C 1
ATOM 1897 O O . GLU B 1 75 ? 3.453 -27.766 -7.262 1 98.81 75 GLU B O 1
ATOM 1902 N N . ILE B 1 76 ? 2.543 -25.766 -7.332 1 98.69 76 ILE B N 1
ATOM 1903 C CA . ILE B 1 76 ? 3.52 -25.031 -6.531 1 98.69 76 ILE B CA 1
ATOM 1904 C C . ILE B 1 76 ? 2.801 -24.062 -5.59 1 98.69 76 ILE B C 1
ATOM 1906 O O . ILE B 1 76 ? 1.963 -23.281 -6.023 1 98.69 76 ILE B O 1
ATOM 1910 N N . SER B 1 77 ? 3.051 -24.219 -4.285 1 98.88 77 SER B N 1
ATOM 1911 C CA . SER B 1 77 ? 2.398 -23.391 -3.273 1 98.88 77 SER B CA 1
ATOM 1912 C C . SER B 1 77 ? 3.404 -22.859 -2.258 1 98.88 77 SER B C 1
ATOM 1914 O O . SER B 1 77 ? 4.332 -23.578 -1.867 1 98.88 77 SER B O 1
ATOM 1916 N N . TRP B 1 78 ? 3.262 -21.609 -1.879 1 98.75 78 TRP B N 1
ATOM 1917 C CA . TRP B 1 78 ? 4.129 -21 -0.882 1 98.75 78 TRP B CA 1
ATOM 1918 C C . TRP B 1 78 ? 3.332 -20.078 0.035 1 98.75 78 TRP B C 1
ATOM 1920 O O . TRP B 1 78 ? 2.244 -19.625 -0.325 1 98.75 78 TRP B O 1
ATOM 1930 N N . LYS B 1 79 ? 3.766 -19.938 1.195 1 98.44 79 LYS B N 1
ATOM 1931 C CA . LYS B 1 79 ? 3.123 -19.062 2.176 1 98.44 79 LYS B CA 1
ATOM 1932 C C . LYS B 1 79 ? 4.16 -18.328 3.021 1 98.44 79 LYS B C 1
ATOM 1934 O O . LYS B 1 79 ? 5.285 -18.812 3.184 1 98.44 79 LYS B O 1
ATOM 1939 N N . GLY B 1 80 ? 3.863 -17.141 3.428 1 97 80 GLY B N 1
ATOM 1940 C CA . GLY B 1 80 ? 4.738 -16.297 4.227 1 97 80 GLY B CA 1
ATOM 1941 C C . GLY B 1 80 ? 4.316 -14.844 4.234 1 97 80 GLY B C 1
ATOM 1942 O O . GLY B 1 80 ? 3.172 -14.523 3.912 1 97 80 GLY B O 1
ATOM 1943 N N . GLY B 1 81 ? 5.223 -14.047 4.672 1 92.31 81 GLY B N 1
ATOM 1944 C CA . GLY B 1 81 ? 4.984 -12.617 4.77 1 92.31 81 GLY B CA 1
ATOM 1945 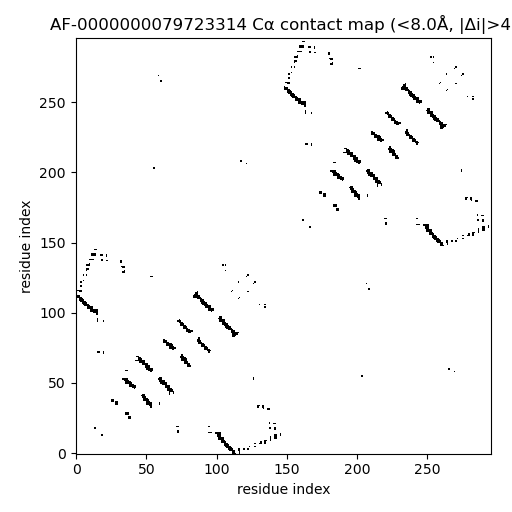C C . GLY B 1 81 ? 5.41 -12.031 6.102 1 92.31 81 GLY B C 1
ATOM 1946 O O . GLY B 1 81 ? 6.531 -12.258 6.555 1 92.31 81 GLY B O 1
ATOM 1947 N N . PHE B 1 82 ? 4.539 -11.188 6.68 1 84.94 82 PHE B N 1
ATOM 1948 C CA . PHE B 1 82 ? 4.754 -10.531 7.961 1 84.94 82 PHE B CA 1
ATOM 1949 C C . PHE B 1 82 ? 4.066 -11.297 9.086 1 84.94 82 PHE B C 1
ATOM 1951 O O . PHE B 1 82 ? 3.447 -12.336 8.844 1 84.94 82 PHE B O 1
ATOM 1958 N N . PRO B 1 83 ? 4.391 -10.812 10.297 1 85.38 83 PRO B N 1
ATOM 1959 C CA . PRO B 1 83 ? 3.646 -11.461 11.375 1 85.38 83 PRO B CA 1
ATOM 1960 C C . PRO B 1 83 ? 2.164 -11.633 11.047 1 85.38 83 PRO B C 1
ATOM 1962 O O . PRO B 1 83 ? 1.552 -10.75 10.453 1 85.38 83 PRO B O 1
ATOM 1965 N N . LYS B 1 84 ? 1.663 -12.773 11.367 1 86.75 84 LYS B N 1
ATOM 1966 C CA . LYS B 1 84 ? 0.352 -13.234 10.922 1 86.75 84 LYS B CA 1
ATOM 1967 C C . LYS B 1 84 ? -0.733 -12.219 11.258 1 86.75 84 LYS B C 1
ATOM 1969 O O . LYS B 1 84 ? -1.736 -12.117 10.547 1 86.75 84 LYS B O 1
ATOM 1974 N N . PHE B 1 85 ? -0.479 -11.516 12.297 1 86.31 85 PHE B N 1
ATOM 1975 C CA . PHE B 1 85 ? -1.498 -10.555 12.695 1 86.31 85 PHE B CA 1
ATOM 1976 C C . PHE B 1 85 ? -1.485 -9.336 11.773 1 86.31 85 PHE B C 1
ATOM 1978 O O . PHE B 1 85 ? -2.455 -8.578 11.727 1 86.31 85 PHE B O 1
ATOM 1985 N N . ILE B 1 86 ? -0.47 -9.141 10.945 1 85.38 86 ILE B N 1
ATOM 1986 C CA . ILE B 1 86 ? -0.361 -7.996 10.047 1 85.38 86 ILE B CA 1
ATOM 1987 C C . ILE B 1 86 ? -0.728 -8.422 8.625 1 85.38 86 ILE B C 1
ATOM 1989 O O . ILE B 1 86 ? -1.713 -7.934 8.062 1 85.38 86 ILE B O 1
ATOM 1993 N N . PHE B 1 87 ? 0.047 -9.305 8.164 1 92.5 87 PHE B N 1
ATOM 1994 C CA . PHE B 1 87 ? -0.162 -9.812 6.812 1 92.5 87 PHE B CA 1
ATOM 1995 C C . PHE B 1 87 ? 0.502 -11.172 6.629 1 92.5 87 PHE B C 1
ATOM 1997 O O . PHE B 1 87 ? 1.708 -11.312 6.844 1 92.5 87 PHE B O 1
ATOM 2004 N N . TYR B 1 88 ? -0.193 -12.109 6.094 1 95 88 TYR B N 1
ATOM 2005 C CA . TYR B 1 88 ? 0.282 -13.445 5.75 1 95 88 TYR B CA 1
ATOM 2006 C C . TYR B 1 88 ? -0.451 -13.984 4.527 1 95 88 TYR B C 1
ATOM 2008 O O . TYR B 1 88 ? -1.683 -14.047 4.512 1 95 88 TYR B O 1
ATOM 2016 N N . GLY B 1 89 ? 0.315 -14.352 3.541 1 97.44 89 GLY B N 1
ATOM 2017 C CA . GLY B 1 89 ? -0.278 -14.812 2.299 1 97.44 89 GLY B CA 1
ATOM 2018 C C . GLY B 1 89 ? 0.037 -16.266 1.995 1 97.44 89 GLY B C 1
ATOM 2019 O O . GLY B 1 89 ? 1.148 -16.734 2.254 1 97.44 89 GLY B O 1
ATOM 2020 N N . ASP B 1 90 ? -0.92 -16.953 1.552 1 98.5 90 ASP B N 1
ATOM 2021 C CA . ASP B 1 90 ? -0.842 -18.312 1.027 1 98.5 90 ASP B CA 1
ATOM 2022 C C . ASP B 1 90 ? -1.258 -18.359 -0.441 1 98.5 90 ASP B C 1
ATOM 2024 O O . ASP B 1 90 ? -2.434 -18.172 -0.765 1 98.5 90 ASP B O 1
ATOM 2028 N N . HIS B 1 91 ? -0.296 -18.5 -1.327 1 98.81 91 HIS B N 1
ATOM 2029 C CA . HIS B 1 91 ? -0.542 -18.578 -2.762 1 98.81 91 HIS B CA 1
ATOM 2030 C C . HIS B 1 91 ? -0.373 -20.016 -3.27 1 98.81 91 HIS B C 1
ATOM 2032 O O . HIS B 1 91 ? 0.673 -20.625 -3.061 1 98.81 91 HIS B O 1
ATOM 2038 N N . ARG B 1 92 ? -1.359 -20.484 -3.949 1 98.88 92 ARG B N 1
ATOM 2039 C CA . ARG B 1 92 ? -1.389 -21.828 -4.52 1 98.88 92 ARG B CA 1
ATOM 2040 C C . ARG B 1 92 ? -1.599 -21.766 -6.027 1 98.88 92 ARG B C 1
ATOM 2042 O O . ARG B 1 92 ? -2.602 -21.234 -6.504 1 98.88 92 ARG B O 1
ATOM 2049 N N . PHE B 1 93 ? -0.612 -22.297 -6.758 1 98.94 93 PHE B N 1
ATOM 2050 C CA . PHE B 1 93 ? -0.682 -22.406 -8.211 1 98.94 93 PHE B CA 1
ATOM 2051 C C . PHE B 1 93 ? -0.871 -23.844 -8.648 1 98.94 93 PHE B C 1
ATOM 2053 O O . PHE B 1 93 ? 0.005 -24.688 -8.438 1 98.94 93 PHE B O 1
ATOM 2060 N N . GLN B 1 94 ? -2.021 -24.062 -9.258 1 98.94 94 GLN B N 1
ATOM 2061 C CA . GLN B 1 94 ? -2.4 -25.422 -9.57 1 98.94 94 GLN B CA 1
ATOM 2062 C C . GLN B 1 94 ? -2.598 -25.625 -11.07 1 98.94 94 GLN B C 1
ATOM 2064 O O . GLN B 1 94 ? -3.186 -24.766 -11.734 1 98.94 94 GLN B O 1
ATOM 2069 N N . PHE B 1 95 ? -2.09 -26.688 -11.586 1 98.81 95 PHE B N 1
ATOM 2070 C CA . PHE B 1 95 ? -2.17 -27.094 -12.984 1 98.81 95 PHE B CA 1
ATOM 2071 C C . PHE B 1 95 ? -3.006 -28.359 -13.133 1 98.81 95 PHE B C 1
ATOM 2073 O O . PHE B 1 95 ? -2.578 -29.438 -12.727 1 98.81 95 PHE B O 1
ATOM 2080 N N . SER B 1 96 ? -4.211 -28.219 -13.664 1 98.75 96 SER B N 1
ATOM 2081 C CA . SER B 1 96 ? -5.105 -29.359 -13.836 1 98.75 96 SER B CA 1
ATOM 2082 C C . SER B 1 96 ? -5.27 -29.719 -15.305 1 98.75 96 SER B C 1
ATOM 2084 O O . SER B 1 96 ? -5.953 -29.031 -16.047 1 98.75 96 SER B O 1
ATOM 2086 N N . LYS B 1 97 ? -4.699 -30.828 -15.609 1 98.12 97 LYS B N 1
ATOM 2087 C CA . LYS B 1 97 ? -4.797 -31.312 -16.984 1 98.12 97 LYS B CA 1
ATOM 2088 C C . LYS B 1 97 ? -6.242 -31.625 -17.359 1 98.12 97 LYS B C 1
ATOM 2090 O O . LYS B 1 97 ? -6.941 -32.312 -16.609 1 98.12 97 LYS B O 1
ATOM 2095 N N . THR B 1 98 ? -6.66 -31.078 -18.422 1 96.81 98 THR B N 1
ATOM 2096 C CA . THR B 1 98 ? -8.008 -31.359 -18.906 1 96.81 98 THR B CA 1
ATOM 2097 C C . THR B 1 98 ? -7.973 -32.25 -20.141 1 96.81 98 THR B C 1
ATOM 2099 O O . THR B 1 98 ? -8.883 -33.062 -20.375 1 96.81 98 THR B O 1
ATOM 2102 N N . SER B 1 99 ? -6.984 -32.094 -21.047 1 95.06 99 SER B N 1
ATOM 2103 C CA . SER B 1 99 ? -6.672 -32.938 -22.188 1 95.06 99 SER B CA 1
ATOM 2104 C C . SER B 1 99 ? -5.188 -32.875 -22.531 1 95.06 99 SER B C 1
ATOM 2106 O O . SER B 1 99 ? -4.402 -32.25 -21.812 1 95.06 99 SER B O 1
ATOM 2108 N N . GLN B 1 100 ? -4.773 -33.594 -23.516 1 93.81 100 GLN B N 1
ATOM 2109 C CA . GLN B 1 100 ? -3.367 -33.656 -23.906 1 93.81 100 GLN B CA 1
ATOM 2110 C C . GLN B 1 100 ? -2.799 -32.25 -24.172 1 93.81 100 GLN B C 1
ATOM 2112 O O . GLN B 1 100 ? -1.636 -32 -23.859 1 93.81 100 GLN B O 1
ATOM 2117 N N . ASN B 1 101 ? -3.623 -31.391 -24.734 1 96.75 101 ASN B N 1
ATOM 2118 C CA . ASN B 1 101 ? -3.133 -30.062 -25.109 1 96.75 101 ASN B CA 1
ATOM 2119 C C . ASN B 1 101 ? -3.947 -28.953 -24.469 1 96.75 101 ASN B C 1
ATOM 2121 O O . ASN B 1 101 ? -4.156 -27.906 -25.062 1 96.75 101 ASN B O 1
ATOM 2125 N N . LYS B 1 102 ? -4.438 -29.297 -23.297 1 98 102 LYS B N 1
ATOM 2126 C CA . LYS B 1 102 ? -5.27 -28.312 -22.594 1 98 102 LYS B CA 1
ATOM 2127 C C . LYS B 1 102 ? -5.199 -28.5 -21.078 1 98 102 LYS B C 1
ATOM 2129 O O . LYS B 1 102 ? -5.188 -29.641 -20.594 1 98 102 LYS B O 1
ATOM 2134 N N . LEU B 1 103 ? -5.137 -27.469 -20.344 1 98.62 103 LEU B N 1
ATOM 2135 C CA . LEU B 1 103 ? -5.203 -27.531 -18.891 1 98.62 103 LEU B CA 1
ATOM 2136 C C . LEU B 1 103 ? -5.949 -26.328 -18.328 1 98.62 103 LEU B C 1
ATOM 2138 O O . LEU B 1 103 ? -6.184 -25.344 -19.047 1 98.62 103 LEU B O 1
ATOM 2142 N N . THR B 1 104 ? -6.383 -26.484 -17.125 1 98.88 104 THR B N 1
ATOM 2143 C CA . THR B 1 104 ? -6.902 -25.375 -16.328 1 98.88 104 THR B CA 1
ATOM 2144 C C . THR B 1 104 ? -5.883 -24.922 -15.281 1 98.88 104 THR B C 1
ATOM 2146 O O . THR B 1 104 ? -5.43 -25.734 -14.469 1 98.88 104 THR B O 1
ATOM 2149 N N . PHE B 1 105 ? -5.438 -23.719 -15.391 1 98.94 105 PHE B N 1
ATOM 2150 C CA . PHE B 1 105 ? -4.559 -23.094 -14.398 1 98.94 105 PHE B CA 1
ATOM 2151 C C . PHE B 1 105 ? -5.371 -22.344 -13.352 1 98.94 105 PHE B C 1
ATOM 2153 O O . PHE B 1 105 ? -6.211 -21.516 -13.688 1 98.94 105 PHE B O 1
ATOM 2160 N N . THR B 1 106 ? -5.121 -22.672 -12.055 1 98.94 106 THR B N 1
ATOM 2161 C CA . THR B 1 106 ? -5.84 -22.031 -10.961 1 98.94 106 THR B CA 1
ATOM 2162 C C . THR B 1 106 ? -4.867 -21.359 -9.992 1 98.94 106 THR B C 1
ATOM 2164 O O . THR B 1 106 ? -3.887 -21.984 -9.57 1 98.94 106 THR B O 1
ATOM 2167 N N . HIS B 1 107 ? -5.039 -20.172 -9.727 1 98.94 107 HIS B N 1
ATOM 2168 C CA . HIS B 1 107 ? -4.328 -19.422 -8.695 1 98.94 107 HIS B CA 1
ATOM 2169 C C . HIS B 1 107 ? -5.238 -19.094 -7.516 1 98.94 107 HIS B C 1
ATOM 2171 O O . HIS B 1 107 ? -6.227 -18.375 -7.664 1 98.94 107 HIS B O 1
ATOM 2177 N N . LYS B 1 108 ? -4.969 -19.641 -6.352 1 98.88 108 LYS B N 1
ATOM 2178 C CA . LYS B 1 108 ? -5.684 -19.375 -5.105 1 98.88 108 LYS B CA 1
ATOM 2179 C C . LYS B 1 108 ? -4.793 -18.625 -4.117 1 98.88 108 LYS B C 1
ATOM 2181 O O . LYS B 1 108 ? -3.654 -19.016 -3.869 1 98.88 108 LYS B O 1
ATOM 2186 N N . ALA B 1 109 ? -5.273 -17.578 -3.609 1 98.75 109 ALA B N 1
ATOM 2187 C CA . ALA B 1 109 ? -4.582 -16.797 -2.582 1 98.75 109 ALA B CA 1
ATOM 2188 C C . ALA B 1 109 ? -5.441 -16.656 -1.331 1 98.75 109 ALA B C 1
ATOM 2190 O O . ALA B 1 109 ? -6.625 -16.328 -1.42 1 98.75 109 ALA B O 1
ATOM 2191 N N . ILE B 1 110 ? -4.879 -16.984 -0.221 1 98.38 110 ILE B N 1
ATOM 2192 C CA . ILE B 1 110 ? -5.484 -16.75 1.086 1 98.38 110 ILE B CA 1
ATOM 2193 C C . ILE B 1 110 ? -4.652 -15.742 1.869 1 98.38 110 ILE B C 1
ATOM 2195 O O . ILE B 1 110 ? -3.514 -16.031 2.248 1 98.38 110 ILE B O 1
ATOM 2199 N N . LEU B 1 111 ? -5.188 -14.57 2.086 1 97.69 111 LEU B N 1
ATOM 2200 C CA . LEU B 1 111 ? -4.5 -13.461 2.746 1 97.69 111 LEU B CA 1
ATOM 2201 C C . LEU B 1 111 ? -5.098 -13.203 4.125 1 97.69 111 LEU B C 1
ATOM 2203 O O . LEU B 1 111 ? -6.301 -12.961 4.25 1 97.69 111 LEU B O 1
ATOM 2207 N N . SER B 1 112 ? -4.242 -13.227 5.102 1 96 112 SER B N 1
ATOM 2208 C CA . SER B 1 112 ? -4.707 -13.078 6.477 1 96 112 SER B CA 1
ATOM 2209 C C . SER B 1 112 ? -3.998 -11.93 7.18 1 96 112 SER B C 1
ATOM 2211 O O . SER B 1 112 ? -2.912 -11.516 6.77 1 96 112 SER B O 1
ATOM 2213 N N . GLY B 1 113 ? -4.66 -11.469 8.328 1 92.56 113 GLY B N 1
ATOM 2214 C CA . GLY B 1 113 ? -4.148 -10.352 9.102 1 92.56 113 GLY B CA 1
ATOM 2215 C C . GLY B 1 113 ? -5.035 -9.125 9.039 1 92.56 113 GLY B C 1
ATOM 2216 O O . GLY B 1 113 ? -6.023 -9.102 8.297 1 92.56 113 GLY B O 1
ATOM 2217 N N . TRP B 1 114 ? -4.773 -8.133 9.789 1 86.31 114 TRP B N 1
ATOM 2218 C CA . TRP B 1 114 ? -5.602 -6.938 9.844 1 86.31 114 TRP B CA 1
ATOM 2219 C C . TRP B 1 114 ? -5.484 -6.137 8.547 1 86.31 114 TRP B C 1
ATOM 2221 O O . TRP B 1 114 ? -6.457 -5.527 8.094 1 86.31 114 TRP B O 1
ATOM 2231 N N . MET B 1 115 ? -4.316 -6.117 7.906 1 88.06 115 MET B N 1
ATOM 2232 C CA . MET B 1 115 ? -4.102 -5.324 6.699 1 88.06 115 MET B CA 1
ATOM 2233 C C . MET B 1 115 ? -4.988 -5.812 5.562 1 88.06 115 MET B C 1
ATOM 2235 O O . MET B 1 115 ? -5.688 -5.02 4.93 1 88.06 115 MET B O 1
ATOM 2239 N N . PRO B 1 116 ? -5 -7.133 5.293 1 93.25 116 PRO B N 1
ATOM 2240 C CA . PRO B 1 116 ? -5.906 -7.594 4.238 1 93.25 116 PRO B CA 1
ATOM 2241 C C . PRO B 1 116 ? -7.371 -7.293 4.551 1 93.25 116 PRO B C 1
ATOM 2243 O O . PRO B 1 116 ? -8.164 -7.051 3.635 1 93.25 116 PRO B O 1
ATOM 2246 N N . ASN B 1 117 ? -7.691 -7.312 5.82 1 91.25 117 ASN B N 1
ATOM 2247 C CA . ASN B 1 117 ? -9.062 -6.977 6.188 1 91.25 117 ASN B CA 1
ATOM 2248 C C . ASN B 1 117 ? -9.375 -5.508 5.918 1 91.25 117 ASN B C 1
ATOM 2250 O O . ASN B 1 117 ? -10.469 -5.172 5.465 1 91.25 117 ASN B O 1
ATOM 2254 N N . LEU B 1 118 ? -8.461 -4.668 6.121 1 87.56 118 LEU B N 1
ATOM 2255 C CA . LEU B 1 118 ? -8.617 -3.236 5.891 1 87.56 118 LEU B CA 1
ATOM 2256 C C . LEU B 1 118 ? -8.633 -2.924 4.398 1 87.56 118 LEU B C 1
ATOM 2258 O O . LEU B 1 118 ? -9.328 -2.004 3.961 1 87.56 118 LEU B O 1
ATOM 2262 N N . LEU B 1 119 ? -7.902 -3.693 3.666 1 92.62 119 LEU B N 1
ATOM 2263 C CA . LEU B 1 119 ? -7.75 -3.443 2.238 1 92.62 119 LEU B CA 1
ATOM 2264 C C . LEU B 1 119 ? -8.641 -4.379 1.424 1 92.62 119 LEU B C 1
ATOM 2266 O O . LEU B 1 119 ? -8.312 -4.707 0.28 1 92.62 119 LEU B O 1
ATOM 2270 N N . LYS B 1 120 ? -9.641 -4.887 2.041 1 94.12 120 LYS B N 1
ATOM 2271 C CA . LYS B 1 120 ? -10.484 -5.91 1.435 1 94.12 120 LYS B CA 1
ATOM 2272 C C . LYS B 1 120 ? -10.953 -5.488 0.043 1 94.12 120 LYS B C 1
ATOM 2274 O O . LYS B 1 120 ? -10.859 -6.266 -0.91 1 94.12 120 LYS B O 1
ATOM 2279 N N . ASN B 1 121 ? -11.492 -4.258 -0.175 1 93.75 121 ASN B N 1
ATOM 2280 C CA . ASN B 1 121 ? -12 -3.797 -1.461 1 93.75 121 ASN B CA 1
ATOM 2281 C C . ASN B 1 121 ? -10.891 -3.711 -2.506 1 93.75 121 ASN B C 1
ATOM 2283 O O . ASN B 1 121 ? -11.094 -4.098 -3.66 1 93.75 121 ASN B O 1
ATOM 2287 N N . TYR B 1 122 ? -9.812 -3.197 -2.082 1 94.5 122 TYR B N 1
ATOM 2288 C CA . TYR B 1 122 ? -8.648 -3.109 -2.957 1 94.5 122 TYR B CA 1
ATOM 2289 C C . TYR B 1 122 ? -8.18 -4.496 -3.383 1 94.5 122 TYR B C 1
ATOM 2291 O O . TYR B 1 122 ? -7.859 -4.719 -4.555 1 94.5 122 TYR B O 1
ATOM 2299 N N . ILE B 1 123 ? -8.117 -5.43 -2.451 1 96.5 123 ILE B N 1
ATOM 2300 C CA . ILE B 1 123 ? -7.676 -6.797 -2.705 1 96.5 123 ILE B CA 1
ATOM 2301 C C . ILE B 1 123 ? -8.633 -7.477 -3.682 1 96.5 123 ILE B C 1
ATOM 2303 O O . ILE B 1 123 ? -8.203 -8.062 -4.676 1 96.5 123 ILE B O 1
ATOM 2307 N N . GLN B 1 124 ? -9.914 -7.289 -3.441 1 97.31 124 GLN B N 1
ATOM 2308 C CA . GLN B 1 124 ? -10.922 -7.992 -4.219 1 97.31 124 GLN B CA 1
ATOM 2309 C C . GLN B 1 124 ? -11.117 -7.344 -5.586 1 97.31 124 GLN B C 1
ATOM 2311 O O . GLN B 1 124 ? -11.766 -7.914 -6.465 1 97.31 124 GLN B O 1
ATOM 2316 N N . SER B 1 125 ? -10.492 -6.211 -5.797 1 96.38 125 SER B N 1
ATOM 2317 C CA . SER B 1 125 ? -10.578 -5.551 -7.094 1 96.38 125 SER B CA 1
ATOM 2318 C C . SER B 1 125 ? -9.219 -5.523 -7.793 1 96.38 125 SER B C 1
ATOM 2320 O O . SER B 1 125 ? -8.93 -6.383 -8.625 1 96.38 125 SER B O 1
ATOM 2322 N N . GLU B 1 126 ? -8.328 -4.785 -7.191 1 96.38 126 GLU B N 1
ATOM 2323 C CA . GLU B 1 126 ? -7.047 -4.547 -7.852 1 96.38 126 GLU B CA 1
ATOM 2324 C C . GLU B 1 126 ? -6.172 -5.797 -7.828 1 96.38 126 GLU B C 1
ATOM 2326 O O . GLU B 1 126 ? -5.648 -6.215 -8.859 1 96.38 126 GLU B O 1
ATOM 2331 N N . ILE B 1 127 ? -5.969 -6.355 -6.656 1 97.44 127 ILE B N 1
ATOM 2332 C CA . ILE B 1 127 ? -5.102 -7.523 -6.547 1 97.44 127 ILE B CA 1
ATOM 2333 C C . ILE B 1 127 ? -5.691 -8.68 -7.352 1 97.44 127 ILE B C 1
ATOM 2335 O O . ILE B 1 127 ? -4.969 -9.383 -8.062 1 97.44 127 ILE B O 1
ATOM 2339 N N . ARG B 1 128 ? -6.996 -8.859 -7.219 1 98.44 128 ARG B N 1
ATOM 2340 C CA . ARG B 1 128 ? -7.68 -9.867 -8.023 1 98.44 128 ARG B CA 1
ATOM 2341 C C . ARG B 1 128 ? -7.43 -9.641 -9.516 1 98.44 128 ARG B C 1
ATOM 2343 O O . ARG B 1 128 ? -7.137 -10.586 -10.25 1 98.44 128 ARG B O 1
ATOM 2350 N N . SER B 1 129 ? -7.527 -8.406 -9.969 1 98.5 129 SER B N 1
ATOM 2351 C CA . SER B 1 129 ? -7.324 -8.102 -11.375 1 98.5 129 SER B CA 1
ATOM 2352 C C . SER B 1 129 ? -5.906 -8.438 -11.82 1 98.5 129 SER B C 1
ATOM 2354 O O . SER B 1 129 ? -5.688 -8.867 -12.953 1 98.5 129 SER B O 1
ATOM 2356 N N . VAL B 1 130 ? -4.953 -8.227 -10.938 1 98.62 130 VAL B N 1
ATOM 2357 C CA . VAL B 1 130 ? -3.557 -8.5 -11.258 1 98.62 130 VAL B CA 1
ATOM 2358 C C . VAL B 1 130 ? -3.328 -10.008 -11.32 1 98.62 130 VAL B C 1
ATOM 2360 O O . VAL B 1 130 ? -2.535 -10.492 -12.141 1 98.62 130 VAL B O 1
ATOM 2363 N N . HIS B 1 131 ? -4.02 -10.758 -10.453 1 98.81 131 HIS B N 1
ATOM 2364 C CA . HIS B 1 131 ? -3.977 -12.211 -10.539 1 98.81 131 HIS B CA 1
ATOM 2365 C C . HIS B 1 131 ? -4.527 -12.703 -11.875 1 98.81 131 HIS B C 1
ATOM 2367 O O . HIS B 1 131 ? -3.934 -13.578 -12.516 1 98.81 131 HIS B O 1
ATOM 2373 N N . ILE B 1 132 ? -5.664 -12.156 -12.281 1 98.88 132 ILE B N 1
ATOM 2374 C CA . ILE B 1 132 ? -6.285 -12.508 -13.555 1 98.88 132 ILE B CA 1
ATOM 2375 C C . ILE B 1 132 ? -5.34 -12.172 -14.703 1 98.88 132 ILE B C 1
ATOM 2377 O O . ILE B 1 132 ? -5.172 -12.969 -15.625 1 98.88 132 ILE B O 1
ATOM 2381 N N . ALA B 1 133 ? -4.707 -11.047 -14.602 1 98.88 133 ALA B N 1
ATOM 2382 C CA . ALA B 1 133 ? -3.77 -10.609 -15.633 1 98.88 133 ALA B CA 1
ATOM 2383 C C . ALA B 1 133 ? -2.592 -11.578 -15.742 1 98.88 133 ALA B C 1
ATOM 2385 O O . ALA B 1 133 ? -2.127 -11.875 -16.844 1 98.88 133 ALA B O 1
ATOM 2386 N N . MET B 1 134 ? -2.119 -11.984 -14.602 1 98.81 134 MET B N 1
ATOM 2387 C CA . MET B 1 134 ? -1.028 -12.953 -14.625 1 98.81 134 MET B CA 1
ATOM 2388 C C . MET B 1 134 ? -1.452 -14.234 -15.336 1 98.81 134 MET B C 1
ATOM 2390 O O . MET B 1 134 ? -0.701 -14.773 -16.156 1 98.81 134 MET B O 1
ATOM 2394 N N . ASN B 1 135 ? -2.633 -14.742 -14.961 1 98.88 135 ASN B N 1
ATOM 2395 C CA . ASN B 1 135 ? -3.152 -15.93 -15.633 1 98.88 135 ASN B CA 1
ATOM 2396 C C . ASN B 1 135 ? -3.213 -15.734 -17.141 1 98.88 135 ASN B C 1
ATOM 2398 O O . ASN B 1 135 ? -2.816 -16.625 -17.906 1 98.88 135 ASN B O 1
ATOM 2402 N N . SER B 1 136 ? -3.688 -14.602 -17.547 1 98.94 136 SER B N 1
ATOM 2403 C CA . SER B 1 136 ? -3.859 -14.289 -18.953 1 98.94 136 SER B CA 1
ATOM 2404 C C . SER B 1 136 ? -2.516 -14.234 -19.688 1 98.94 136 SER B C 1
ATOM 2406 O O . SER B 1 136 ? -2.398 -14.695 -20.812 1 98.94 136 SER B O 1
ATOM 2408 N N . GLU B 1 137 ? -1.562 -13.641 -19.047 1 98.88 137 GLU B N 1
ATOM 2409 C CA . GLU B 1 137 ? -0.235 -13.562 -19.656 1 98.88 137 GLU B CA 1
ATOM 2410 C C . GLU B 1 137 ? 0.404 -14.938 -19.766 1 98.88 137 GLU B C 1
ATOM 2412 O O . GLU B 1 137 ? 1.062 -15.25 -20.766 1 98.88 137 GLU B O 1
ATOM 2417 N N . LEU B 1 138 ? 0.219 -15.773 -18.719 1 98.81 138 LEU B N 1
ATOM 2418 C CA . LEU B 1 138 ? 0.71 -17.141 -18.797 1 98.81 138 LEU B CA 1
ATOM 2419 C C . LEU B 1 138 ? 0.075 -17.891 -19.969 1 98.81 138 LEU B C 1
ATOM 2421 O O . LEU B 1 138 ? 0.762 -18.609 -20.703 1 98.81 138 LEU B O 1
ATOM 2425 N N . LYS B 1 139 ? -1.219 -17.719 -20.094 1 98.81 139 LYS B N 1
ATOM 2426 C CA . LYS B 1 139 ? -1.928 -18.281 -21.234 1 98.81 139 LYS B CA 1
ATOM 2427 C C . LYS B 1 139 ? -1.324 -17.812 -22.547 1 98.81 139 LYS B C 1
ATOM 2429 O O . LYS B 1 139 ? -1.017 -18.625 -23.422 1 98.81 139 LYS B O 1
ATOM 2434 N N . ARG B 1 140 ? -1.164 -16.562 -22.672 1 98.75 140 ARG B N 1
ATOM 2435 C CA . ARG B 1 140 ? -0.674 -15.961 -23.922 1 98.75 140 ARG B CA 1
ATOM 2436 C C . ARG B 1 140 ? 0.676 -16.547 -24.312 1 98.75 140 ARG B C 1
ATOM 2438 O O . ARG B 1 140 ? 0.836 -17.062 -25.422 1 98.75 140 ARG B O 1
ATOM 2445 N N . ILE B 1 141 ? 1.62 -16.578 -23.391 1 98.31 141 ILE B N 1
ATOM 2446 C CA . ILE B 1 141 ? 2.977 -16.984 -23.734 1 98.31 141 ILE B CA 1
ATOM 2447 C C . ILE B 1 141 ? 3.006 -18.484 -23.984 1 98.31 141 ILE B C 1
ATOM 2449 O O . ILE B 1 141 ? 3.785 -18.969 -24.812 1 98.31 141 ILE B O 1
ATOM 2453 N N . SER B 1 142 ? 2.219 -19.25 -23.281 1 98.38 142 SER B N 1
ATOM 2454 C CA . SER B 1 142 ? 2.172 -20.703 -23.453 1 98.38 142 SER B CA 1
ATOM 2455 C C . SER B 1 142 ? 1.548 -21.078 -24.797 1 98.38 142 SER B C 1
ATOM 2457 O O . SER B 1 142 ? 2.061 -21.953 -25.5 1 98.38 142 SER B O 1
ATOM 2459 N N . GLU B 1 143 ? 0.465 -20.375 -25.172 1 98.38 143 GLU B N 1
ATOM 2460 C CA . GLU B 1 143 ? -0.243 -20.719 -26.406 1 98.38 143 GLU B CA 1
ATOM 2461 C C . GLU B 1 143 ? 0.52 -20.234 -27.625 1 98.38 143 GLU B C 1
ATOM 2463 O O . GLU B 1 143 ? 0.433 -20.844 -28.703 1 98.38 143 GLU B O 1
ATOM 2468 N N . LEU B 1 144 ? 1.253 -19.188 -27.469 1 96.88 144 LEU B N 1
ATOM 2469 C CA . LEU B 1 144 ? 2.117 -18.719 -28.547 1 96.88 144 LEU B CA 1
ATOM 2470 C C . LEU B 1 144 ? 3.193 -19.75 -28.875 1 96.88 144 LEU B C 1
ATOM 2472 O O . LEU B 1 144 ? 3.543 -19.938 -30.047 1 96.88 144 LEU B O 1
ATOM 2476 N N . GLU B 1 145 ? 3.725 -20.312 -27.891 1 92.44 145 GLU B N 1
ATOM 2477 C CA . GLU B 1 145 ? 4.785 -21.312 -28.062 1 92.44 145 GLU B CA 1
ATOM 2478 C C . GLU B 1 145 ? 4.246 -22.609 -28.656 1 92.44 145 GLU B C 1
ATOM 2480 O O . GLU B 1 145 ? 4.957 -23.312 -29.375 1 92.44 145 GLU B O 1
ATOM 2485 N N . THR B 1 146 ? 3.027 -22.938 -28.312 1 89.25 146 THR B N 1
ATOM 2486 C CA . THR B 1 146 ? 2.4 -24.141 -28.844 1 89.25 146 THR B CA 1
ATOM 2487 C C . THR B 1 146 ? 2.117 -24 -30.344 1 89.25 146 THR B C 1
ATOM 2489 O O . THR B 1 146 ? 2.143 -24.984 -31.078 1 89.25 146 THR B O 1
ATOM 2492 N N . GLN B 1 147 ? 1.807 -22.75 -30.828 1 85.38 147 GLN B N 1
ATOM 2493 C CA . GLN B 1 147 ? 1.511 -22.5 -32.25 1 85.38 147 GLN B CA 1
ATOM 2494 C C . GLN B 1 147 ? 2.791 -22.422 -33.062 1 85.38 147 GLN B C 1
ATOM 2496 O O . GLN B 1 147 ? 2.752 -22.5 -34.281 1 85.38 147 GLN B O 1
ATOM 2501 N N . SER B 1 148 ? 3.93 -22.219 -32.5 1 71.81 148 SER B N 1
ATOM 2502 C CA . SER B 1 148 ? 5.184 -22.109 -33.219 1 71.81 148 SER B CA 1
ATOM 2503 C C . SER B 1 148 ? 5.828 -23.469 -33.438 1 71.81 148 SER B C 1
ATOM 2505 O O . SER B 1 148 ? 5.645 -24.375 -32.625 1 71.81 148 SER B O 1
#

Sequence (296 aa):
MKEQEIITSIEINAPTELVWNRFTDFRDFPKWNPFIKKVLGKVELNRKVFVFDYFFKSVYLPTMVSIYAYIPYEEISWKGGFPKFIFYGDHRFQFSKTSQNKLTFTHKAILSGWMPNLLKNYIQSEIRSVHIAMNSELKRISELETQSMKEQEIITSIEINAPTELVWNRFTDFRDFPKWNPFIKKVLGKVELNRKVFVFDYFFKSVYLPTMVSIYAYIPYEEISWKGGFPKFIFYGDHRFQFSKTSQNKLTFTHKAILSGWMPNLLKNYIQSEIRSVHIAMNSELKRISELETQS

Nearest PDB structures (foldseek):
  4xrt-assembly2_B  TM=7.869E-01  e=2.258E-07  Streptomyces steffisburgensis
  4xrt-assembly1_A  TM=7.786E-01  e=2.009E-07  Streptomyces steffisburgensis
  3p9v-assembly1_B-2  TM=6.887E-01  e=1.261E-07  Marinobacter nauticus VT8
  4xrw-assembly1_A  TM=7.397E-01  e=4.540E-07  Amycolatopsis orientalis
  3pu2-assembly2_B  TM=7.043E-01  e=2.509E-03  Cereibacter sphaeroides 2.4.1

Solvent-accessible surface area (backbone atoms only — not comparable to full-atom values): 15094 Å² total; per-residue (Å²): 130,69,64,44,76,44,78,45,70,45,78,29,66,26,38,49,65,56,46,40,53,60,66,70,39,47,88,50,21,64,77,60,35,73,35,44,46,43,64,49,68,65,94,41,70,76,26,63,30,37,37,25,31,58,74,50,96,97,38,63,48,78,30,53,27,36,23,76,40,67,41,90,64,39,34,46,27,36,36,36,54,50,64,57,70,45,30,27,40,34,43,36,40,35,42,42,75,72,48,80,50,22,22,38,41,34,46,37,36,44,30,28,25,54,50,42,55,73,38,40,70,52,43,71,42,56,52,41,50,34,51,48,47,28,52,51,40,52,35,51,58,34,34,53,56,61,74,98,131,68,64,43,76,46,78,46,71,46,77,30,68,26,36,50,66,56,45,40,52,60,66,69,39,48,88,51,21,65,79,59,35,73,35,43,46,44,64,49,70,65,94,41,70,77,27,63,32,36,36,24,31,60,74,51,96,96,38,62,48,79,31,54,27,35,24,78,39,66,41,90,63,38,34,44,26,36,36,38,54,49,64,58,70,45,29,28,40,35,42,37,40,35,42,42,76,73,50,82,50,22,23,38,41,34,46,37,35,43,30,27,25,54,52,41,54,74,39,40,69,53,43,72,43,57,52,43,50,35,52,49,48,29,53,51,40,52,34,51,58,36,35,53,56,62,75,97

Organism: NCBI:txid2484901

InterPro domains:
  IPR019587 Polyketide cyclase/dehydrase [PF10604] (7-41)
  IPR023393 START-like domain superfamily [G3DSA:3.30.530.20] (1-144)

pLDDT: mean 95.94, std 4.9, range [64.25, 98.94]

Foldseek 3Di:
DDKAKAKDKDKAQFALLLLLVVVPPQVCCCVFALFWNHWADDQDAQDWIWTFGDDDPPHTDTWIWTFHDDDRSAKTWIKGGDDQQAKIKIWIWGWADPDRRMTMIMIMMIMGHVNCVVCVVVCHPVVNVSVNSRNVRSRVVRNVVVVD/DDKAKAKDKDKAQFALLLLLVVVPPQVCCCVFALFWNHWADDQDAQDWIWTFGDDDPPHTDTWIWTFHDDDRSAKTWIKGGDDQQAKIKIWIWGWADPDRRMTMIMIMMIMGHVNCVVCVVVCHPVVNVSVNSRNVRSRVVRVVVVVD

Radius of gyration: 23.98 Å; Cα contacts (8 Å, |Δi|>4): 652; chains: 2; bounding box: 32×74×58 Å